Protein AF-A0D2W9-F1 (afdb_monomer)

pLDDT: mean 81.74, std 17.82, range [34.94, 98.0]

Secondary structure (DSSP, 8-state):
--------------HHHHHHT---HHHHHTTSSEEEETTEEEETTTHHHHHHH-SS-GGGG--HHHHTT-TTEEEETTEEEE---GGGS-TTSHHHH-TTEEE-SSSEEE---GGG--SHHHHTS--TTS--EEE-TTSSS-EEE--SGGGS-TT--SHHHHHHHSTTEEE-TTSSSEEEPPS-GGG-SSGGG----HHHHHHHHHHHHHHS--

Foldseek 3Di:
DDDDDPPPDPDPPDPQNVQQPDQDQVVLVVPVQWHDDPRGIGGNQPDVQCVPPVPDDPQQPDDQVRLQADPQWFDDPRGIGGDDFQQSHDLVCSSSGHVQWHHLPPGIHGAAAFLPRPHQRSQCAAHPVRAHKAAQPPDPSRIHTDDFQQRPDQAAQAQVSSCVRPNQWTADPVRTGIHGQDQDCVPDPDNRRDDHDPVNVVVVVVVVVVVVPD

Sequence (214 aa):
MFILFLLISSQEISKKCICGHVFIQTQCENSGFCIWKNGVCFLNYGRAYISENQDESTCKNFAEEDCRIQKQCGFHQGNCISFVDCIVFNKDQCQQSSYRCVSDGKKCVEMLECNKYKTELGCANKNQKGLYCFWVQEMENKCREVAVCEELPYYLVSHMMCKQGLDGCTVNEQGYGCIKQKDQCTKYIYDFQCFESYKQIIKLLLGFKKQQMC

Organism: Paramecium tetraurelia (NCBI:txid5888)

Mean predicted aligned error: 13.55 Å

Solvent-accessible surface area (backbone atoms only — not comparable to full-atom values): 12211 Å² total; per-residue (Å²): 138,86,80,83,78,79,79,77,76,83,71,82,76,50,66,64,58,57,21,68,72,39,88,44,62,70,64,20,56,71,58,80,53,29,36,65,55,96,91,44,30,34,41,61,63,55,54,75,66,49,72,77,51,55,95,79,47,74,32,70,78,38,56,65,78,55,14,12,69,36,92,60,18,23,33,51,98,93,38,36,35,72,52,85,66,35,68,60,38,54,42,93,40,15,57,65,18,16,71,59,16,37,33,46,79,80,39,13,34,65,51,42,55,28,68,69,36,90,36,64,54,28,13,70,38,50,23,79,86,70,42,49,23,30,66,43,91,90,46,94,70,31,16,32,65,53,86,53,36,71,54,45,63,58,85,34,58,35,42,68,52,22,31,73,63,43,79,64,21,16,30,29,96,85,51,39,15,25,28,72,56,65,98,47,59,87,79,50,94,50,73,94,55,54,68,85,48,72,68,53,52,48,50,51,57,52,50,55,58,60,71,71,72,122

InterPro domains:
  IPR002895 Paramecium surface antigen [PF01508] (90-150)
  IPR002895 Paramecium surface antigen [PF01508] (158-197)
  IPR002895 Paramecium surface antigen [SM00639] (88-150)

Radius of gyration: 26.03 Å; Cα contacts (8 Å, |Δi|>4): 348; chains: 1; bounding box: 53×41×102 Å

Structure (mmCIF, N/CA/C/O backbone):
data_AF-A0D2W9-F1
#
_entry.id   AF-A0D2W9-F1
#
loop_
_atom_site.group_PDB
_atom_site.id
_atom_site.type_symbol
_atom_site.label_atom_id
_atom_site.label_alt_id
_atom_site.label_comp_id
_atom_site.label_asym_id
_atom_site.label_entity_id
_atom_site.label_seq_id
_atom_site.pdbx_PDB_ins_code
_atom_site.Cartn_x
_atom_site.Cartn_y
_atom_site.Cartn_z
_atom_site.occupancy
_atom_site.B_iso_or_equiv
_atom_site.auth_seq_id
_atom_site.auth_comp_id
_atom_site.auth_asym_id
_atom_site.auth_atom_id
_atom_site.pdbx_PDB_model_num
ATOM 1 N N . MET A 1 1 ? -28.156 -17.114 -49.230 1.00 39.69 1 MET A N 1
ATOM 2 C CA . MET A 1 1 ? -26.793 -16.573 -49.412 1.00 39.69 1 MET A CA 1
ATOM 3 C C . MET A 1 1 ? -26.318 -16.078 -48.049 1.00 39.69 1 MET A C 1
ATOM 5 O O . MET A 1 1 ? -26.665 -14.975 -47.657 1.00 39.69 1 MET A O 1
ATOM 9 N N . PHE A 1 2 ? -25.675 -16.948 -47.264 1.00 37.34 2 PHE A N 1
ATOM 10 C CA . PHE A 1 2 ? -25.214 -16.633 -45.906 1.00 37.34 2 PHE A CA 1
ATOM 11 C C . PHE A 1 2 ? -23.847 -15.944 -45.989 1.00 37.34 2 PHE A C 1
ATOM 13 O O . PHE A 1 2 ? -22.888 -16.546 -46.464 1.00 37.34 2 PHE A O 1
ATOM 20 N N . ILE A 1 3 ? -23.769 -14.685 -45.556 1.00 42.78 3 ILE A N 1
ATOM 21 C CA . ILE A 1 3 ? -22.512 -13.943 -45.418 1.00 42.78 3 ILE A CA 1
ATOM 22 C C . ILE A 1 3 ? -21.962 -14.249 -44.022 1.00 42.78 3 ILE A C 1
ATOM 24 O O . ILE A 1 3 ? -22.526 -13.811 -43.021 1.00 42.78 3 ILE A O 1
ATOM 28 N N . LEU A 1 4 ? -20.879 -15.027 -43.959 1.00 40.72 4 LEU A N 1
ATOM 29 C CA . LEU A 1 4 ? -20.086 -15.202 -42.744 1.00 40.72 4 LEU A CA 1
ATOM 30 C C . LEU A 1 4 ? -19.249 -13.929 -42.535 1.00 40.72 4 LEU A C 1
ATOM 32 O O . LEU A 1 4 ? -18.235 -13.728 -43.200 1.00 40.72 4 LEU A O 1
ATOM 36 N N . PHE A 1 5 ? -19.673 -13.063 -41.616 1.00 41.84 5 PHE A N 1
ATOM 37 C CA . PHE A 1 5 ? -18.808 -12.021 -41.069 1.00 41.84 5 PHE A CA 1
ATOM 38 C C . PHE A 1 5 ? -17.833 -12.672 -40.083 1.00 41.84 5 PHE A C 1
ATOM 40 O O . PHE A 1 5 ? -18.209 -13.047 -38.973 1.00 41.84 5 PHE A O 1
ATOM 47 N N . LEU A 1 6 ? -16.576 -12.831 -40.501 1.00 40.22 6 LEU A N 1
ATOM 48 C CA . LEU A 1 6 ? -15.477 -13.178 -39.606 1.00 40.22 6 LEU A CA 1
ATOM 49 C C . LEU A 1 6 ? -15.211 -11.986 -38.677 1.00 40.22 6 LEU A C 1
ATOM 51 O O . LEU A 1 6 ? -14.659 -10.967 -39.088 1.00 40.22 6 LEU A O 1
ATOM 55 N N . LEU A 1 7 ? -15.618 -12.129 -37.417 1.00 40.38 7 LEU A N 1
ATOM 56 C CA . LEU A 1 7 ? -15.184 -11.287 -36.308 1.00 40.38 7 LEU A CA 1
ATOM 57 C C . LEU A 1 7 ? -13.685 -11.524 -36.089 1.00 40.38 7 LEU A C 1
ATOM 59 O O . LEU A 1 7 ? -13.288 -12.493 -35.446 1.00 40.38 7 LEU A O 1
ATOM 63 N N . ILE A 1 8 ? -12.839 -10.650 -36.635 1.00 45.25 8 ILE A N 1
ATOM 64 C CA . ILE A 1 8 ? -11.435 -10.586 -36.228 1.00 45.25 8 ILE A CA 1
ATOM 65 C C . ILE A 1 8 ? -11.425 -9.895 -34.866 1.00 45.25 8 ILE A C 1
ATOM 67 O O . ILE A 1 8 ? -11.578 -8.679 -34.768 1.00 45.25 8 ILE A O 1
ATOM 71 N N . SER A 1 9 ? -11.278 -10.686 -33.805 1.00 39.75 9 SER A N 1
ATOM 72 C CA . SER A 1 9 ? -10.921 -10.174 -32.487 1.00 39.75 9 SER A CA 1
ATOM 73 C C . SER A 1 9 ? -9.596 -9.423 -32.615 1.00 39.75 9 SER A C 1
ATOM 75 O O . SER A 1 9 ? -8.584 -10.025 -32.986 1.00 39.75 9 SER A O 1
ATOM 77 N N . SER A 1 10 ? -9.579 -8.125 -32.325 1.00 44.22 10 SER A N 1
ATOM 78 C CA . SER A 1 10 ? -8.337 -7.369 -32.199 1.00 44.22 10 SER A CA 1
ATOM 79 C C . SER A 1 10 ? -7.558 -7.919 -31.004 1.00 44.22 10 SER A C 1
ATOM 81 O O . SER A 1 10 ? -7.837 -7.573 -29.858 1.00 44.22 10 SER A O 1
ATOM 83 N N . GLN A 1 11 ? -6.609 -8.820 -31.258 1.00 49.81 11 GLN A N 1
ATOM 84 C CA . GLN A 1 11 ? -5.592 -9.158 -30.271 1.00 49.81 11 GLN A CA 1
ATOM 85 C C . GLN A 1 11 ? -4.791 -7.883 -30.008 1.00 49.81 11 GLN A C 1
ATOM 87 O O . GLN A 1 11 ? -4.235 -7.304 -30.942 1.00 49.81 11 GLN A O 1
ATOM 92 N N . GLU A 1 12 ? -4.745 -7.421 -28.760 1.00 50.06 12 GLU A N 1
ATOM 93 C CA . GLU A 1 12 ? -3.801 -6.378 -28.372 1.00 50.06 12 GLU A CA 1
ATOM 94 C C . GLU A 1 12 ? -2.382 -6.892 -28.646 1.00 50.06 12 GLU A C 1
ATOM 96 O O . GLU A 1 12 ? -1.867 -7.779 -27.963 1.00 50.06 12 GLU A O 1
ATOM 101 N N . ILE A 1 13 ? -1.762 -6.388 -29.713 1.00 60.16 13 ILE A N 1
ATOM 102 C CA . ILE A 1 13 ? -0.426 -6.810 -30.126 1.00 60.16 13 ILE A CA 1
ATOM 103 C C . ILE A 1 13 ? 0.554 -6.395 -29.026 1.00 60.16 13 ILE A C 1
ATOM 105 O O . ILE A 1 13 ? 0.695 -5.215 -28.706 1.00 60.16 13 ILE A O 1
ATOM 109 N N . SER A 1 14 ? 1.252 -7.375 -28.448 1.00 75.12 14 SER A N 1
ATOM 110 C CA . SER A 1 14 ? 2.241 -7.142 -27.394 1.00 75.12 14 SER A CA 1
ATOM 111 C C . SER A 1 14 ? 3.271 -6.092 -27.817 1.00 75.12 14 SER A C 1
ATOM 113 O O . SER A 1 14 ? 3.843 -6.177 -28.904 1.00 75.12 14 SER A O 1
ATOM 115 N N . LYS A 1 15 ? 3.603 -5.146 -26.927 1.00 69.25 15 LYS A N 1
ATOM 116 C CA . LYS A 1 15 ? 4.645 -4.125 -27.166 1.00 69.25 15 LYS A CA 1
ATOM 117 C C . LYS A 1 15 ? 5.995 -4.736 -27.565 1.00 69.25 15 LYS A C 1
ATOM 119 O O . LYS A 1 15 ? 6.747 -4.135 -28.328 1.00 69.25 15 LYS A O 1
ATOM 124 N N . LYS A 1 16 ? 6.283 -5.959 -27.099 1.00 66.19 16 LYS A N 1
ATOM 125 C CA . LYS A 1 16 ? 7.457 -6.742 -27.514 1.00 66.19 16 LYS A CA 1
ATOM 126 C C . LYS A 1 16 ? 7.414 -7.088 -29.006 1.00 66.19 16 LYS A C 1
ATOM 128 O O . LYS A 1 16 ? 8.436 -6.972 -29.676 1.00 66.19 16 LYS A O 1
ATOM 133 N N . CYS A 1 17 ? 6.250 -7.488 -29.515 1.00 71.56 17 CYS A N 1
ATOM 134 C CA . CYS A 1 17 ? 6.031 -7.751 -30.937 1.00 71.56 17 CYS A CA 1
ATOM 135 C C . CYS A 1 17 ? 6.121 -6.461 -31.756 1.00 71.56 17 CYS A C 1
ATOM 137 O O . CYS A 1 17 ? 6.730 -6.473 -32.819 1.00 71.56 17 CYS A O 1
ATOM 139 N N . ILE A 1 18 ? 5.599 -5.345 -31.230 1.00 80.31 18 ILE A N 1
ATOM 140 C CA . ILE A 1 18 ? 5.678 -4.035 -31.891 1.00 80.31 18 ILE A CA 1
ATOM 141 C C . ILE A 1 18 ? 7.139 -3.650 -32.144 1.00 80.31 18 ILE A C 1
ATOM 143 O O . ILE A 1 18 ? 7.508 -3.429 -33.292 1.00 80.31 18 ILE A O 1
ATOM 147 N N . CYS A 1 19 ? 7.999 -3.644 -31.118 1.00 80.38 19 CYS A N 1
ATOM 148 C CA . CYS A 1 19 ? 9.408 -3.293 -31.329 1.00 80.38 19 CYS A CA 1
ATOM 149 C C . CYS A 1 19 ? 10.148 -4.326 -32.198 1.00 80.38 19 CYS A C 1
ATOM 151 O O . CYS A 1 19 ? 11.025 -3.957 -32.968 1.00 80.38 19 CYS A O 1
ATOM 153 N N . GLY A 1 20 ? 9.788 -5.613 -32.107 1.00 76.44 20 GLY A N 1
ATOM 154 C CA . GLY A 1 20 ? 10.435 -6.686 -32.872 1.00 76.44 20 GLY A CA 1
ATOM 155 C C . GLY A 1 20 ? 10.180 -6.657 -34.384 1.00 76.44 20 GLY A C 1
ATOM 156 O O . GLY A 1 20 ? 10.934 -7.282 -35.123 1.00 76.44 20 GLY A O 1
ATOM 157 N N . HIS A 1 21 ? 9.149 -5.946 -34.849 1.00 82.31 21 HIS A N 1
ATOM 158 C CA . HIS A 1 21 ? 8.808 -5.824 -36.274 1.00 82.31 21 HIS A CA 1
ATOM 159 C C . HIS A 1 21 ? 9.234 -4.486 -36.899 1.00 82.31 21 HIS A C 1
ATOM 161 O O . HIS A 1 21 ? 8.954 -4.238 -38.072 1.00 82.31 21 HIS A O 1
ATOM 167 N N . VAL A 1 22 ? 9.907 -3.615 -36.143 1.00 86.06 22 VAL A N 1
ATOM 168 C CA . VAL A 1 22 ? 10.395 -2.326 -36.644 1.00 86.06 22 VAL A CA 1
ATOM 169 C C . VAL A 1 22 ? 11.842 -2.471 -37.113 1.00 86.06 22 VAL A C 1
ATOM 171 O O . VAL A 1 22 ? 12.752 -2.672 -36.311 1.00 86.06 22 VAL A O 1
ATOM 174 N N . PHE A 1 23 ? 12.058 -2.315 -38.419 1.00 88.25 23 PHE A N 1
ATOM 175 C CA . PHE A 1 23 ? 13.376 -2.432 -39.066 1.00 88.25 23 PHE A CA 1
ATOM 176 C C . PHE A 1 23 ? 13.978 -1.081 -39.474 1.00 88.25 23 PHE A C 1
ATOM 178 O O . PHE A 1 23 ? 15.001 -1.032 -40.149 1.00 88.25 23 PHE A O 1
ATOM 185 N N . ILE A 1 24 ? 13.335 0.023 -39.090 1.00 90.81 24 ILE A N 1
ATOM 186 C CA . ILE A 1 24 ? 13.737 1.379 -39.461 1.00 90.81 24 ILE A CA 1
ATOM 187 C C . ILE A 1 24 ? 14.005 2.174 -38.184 1.00 90.81 24 ILE A C 1
ATOM 189 O O . ILE A 1 24 ? 13.126 2.309 -37.331 1.00 90.81 24 ILE A O 1
ATOM 193 N N . GLN A 1 25 ? 15.210 2.733 -38.077 1.00 86.31 25 GLN A N 1
ATOM 194 C CA . GLN A 1 25 ? 15.675 3.455 -36.891 1.00 86.31 25 GLN A CA 1
ATOM 195 C C . GLN A 1 25 ? 14.734 4.584 -36.466 1.00 86.31 25 GLN A C 1
ATOM 197 O O . GLN A 1 25 ? 14.293 4.624 -35.321 1.00 86.31 25 GLN A O 1
ATOM 202 N N . THR A 1 26 ? 14.348 5.448 -37.402 1.00 86.94 26 THR A N 1
ATOM 203 C CA . THR A 1 26 ? 13.475 6.596 -37.117 1.00 86.94 26 THR A CA 1
ATOM 204 C C . THR A 1 26 ? 12.094 6.173 -36.617 1.00 86.94 26 THR A C 1
ATOM 206 O O . THR A 1 26 ? 11.520 6.817 -35.745 1.00 86.94 26 THR A O 1
ATOM 209 N N . GLN A 1 27 ? 11.558 5.054 -37.111 1.00 85.88 27 GLN A N 1
ATOM 210 C CA . GLN A 1 27 ? 10.289 4.500 -36.630 1.00 85.88 27 GLN A CA 1
ATOM 211 C C . GLN A 1 27 ? 10.424 3.923 -35.217 1.00 85.88 27 GLN A C 1
ATOM 213 O O . GLN A 1 27 ? 9.507 4.051 -34.406 1.00 85.88 27 GLN A O 1
ATOM 218 N N . CYS A 1 28 ? 11.573 3.319 -34.912 1.00 85.62 28 CYS A N 1
ATOM 219 C CA . CYS A 1 28 ? 11.870 2.803 -33.584 1.00 85.62 28 CYS A CA 1
ATOM 220 C C . CYS A 1 28 ? 11.958 3.936 -32.555 1.00 85.62 28 CYS A C 1
ATOM 222 O O . CYS A 1 28 ? 11.332 3.864 -31.498 1.00 85.62 28 CYS A O 1
ATOM 224 N N . GLU A 1 29 ? 12.681 5.003 -32.890 1.00 81.75 29 GLU A N 1
ATOM 225 C CA . GLU A 1 29 ? 12.901 6.163 -32.020 1.00 81.75 29 GLU A CA 1
ATOM 226 C C . GLU A 1 29 ? 11.611 6.968 -31.790 1.00 81.75 29 GLU A C 1
ATOM 228 O O . GLU A 1 29 ? 11.351 7.415 -30.674 1.00 81.75 29 GLU A O 1
ATOM 233 N N . ASN A 1 30 ? 10.735 7.056 -32.796 1.00 82.62 30 ASN A N 1
ATOM 234 C CA . ASN A 1 30 ? 9.446 7.751 -32.687 1.00 82.62 30 ASN A CA 1
ATOM 235 C C . ASN A 1 30 ? 8.372 6.976 -31.902 1.00 82.62 30 ASN A C 1
ATOM 237 O O . ASN A 1 30 ? 7.307 7.521 -31.621 1.00 82.62 30 ASN A O 1
ATOM 241 N N . SER A 1 31 ? 8.620 5.713 -31.539 1.00 78.94 31 SER A N 1
ATOM 242 C CA . SER A 1 31 ? 7.640 4.887 -30.819 1.00 78.94 31 SER A CA 1
ATOM 243 C C . SER A 1 31 ? 7.404 5.334 -29.369 1.00 78.94 31 SER A C 1
ATOM 245 O O . SER A 1 31 ? 6.372 5.012 -28.788 1.00 78.94 31 SER A O 1
ATOM 247 N N . GLY A 1 32 ? 8.362 6.032 -28.748 1.00 71.62 32 GLY A N 1
ATOM 248 C CA . GLY A 1 32 ? 8.306 6.443 -27.338 1.00 71.62 32 GLY A CA 1
ATOM 249 C C . GLY A 1 32 ? 8.467 5.305 -26.314 1.00 71.62 32 GLY A C 1
ATOM 250 O O . GLY A 1 32 ? 8.611 5.572 -25.124 1.00 71.62 32 GLY A O 1
ATOM 251 N N . PHE A 1 33 ? 8.478 4.037 -26.745 1.00 74.56 33 PHE A N 1
ATOM 252 C CA . PHE A 1 33 ? 8.647 2.862 -25.876 1.00 74.56 33 PHE A CA 1
ATOM 253 C C . PHE A 1 33 ? 9.578 1.783 -26.454 1.00 74.56 33 PHE A C 1
ATOM 255 O O . PHE A 1 33 ? 9.737 0.732 -25.829 1.00 74.56 33 PHE A O 1
ATOM 262 N N . CYS A 1 34 ? 10.226 2.034 -27.594 1.00 83.62 34 CYS A N 1
ATOM 263 C CA . CYS A 1 34 ? 11.320 1.234 -28.143 1.00 83.62 34 CYS A CA 1
ATOM 264 C C . CYS A 1 34 ? 12.636 2.046 -28.207 1.00 83.62 34 CYS A C 1
ATOM 266 O O . CYS A 1 34 ? 12.620 3.272 -28.137 1.00 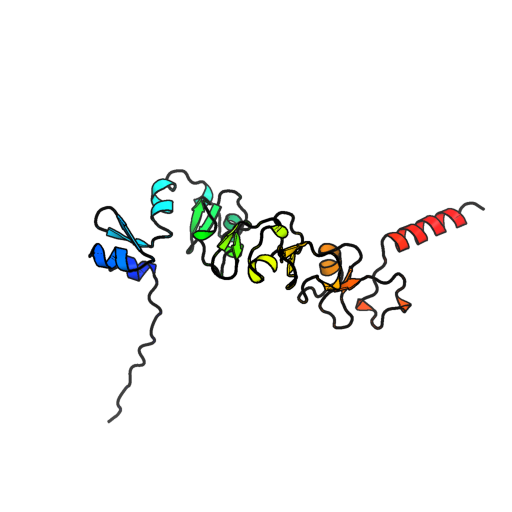83.62 34 CYS A O 1
ATOM 268 N N . ILE A 1 35 ? 13.772 1.356 -28.326 1.00 83.25 35 ILE A N 1
ATOM 269 C CA . ILE A 1 35 ? 15.125 1.892 -28.520 1.00 83.25 35 ILE A CA 1
ATOM 270 C C . ILE A 1 35 ? 15.801 1.185 -29.688 1.00 83.25 35 ILE A C 1
ATOM 272 O O . ILE A 1 35 ? 15.659 -0.027 -29.857 1.00 83.25 35 ILE A O 1
ATOM 276 N N . TRP A 1 36 ? 16.573 1.931 -30.469 1.00 82.25 36 TRP A N 1
ATOM 277 C CA . TRP A 1 36 ? 17.390 1.382 -31.543 1.00 82.25 36 TRP A CA 1
ATOM 278 C C . TRP A 1 36 ? 18.811 1.116 -31.037 1.00 82.25 36 TRP A C 1
ATOM 280 O O . TRP A 1 36 ? 19.469 2.025 -30.533 1.00 82.25 36 TRP A O 1
ATOM 290 N N . LYS A 1 37 ? 19.301 -0.122 -31.148 1.00 79.06 37 LYS A N 1
ATOM 291 C CA . LYS A 1 37 ? 20.684 -0.483 -30.781 1.00 79.06 37 LYS A CA 1
ATOM 292 C C . LYS A 1 37 ? 21.209 -1.519 -31.774 1.00 79.06 37 LYS A C 1
ATOM 294 O O . LYS A 1 37 ? 20.522 -2.485 -32.083 1.00 79.06 37 LYS A O 1
ATOM 299 N N . ASN A 1 38 ? 22.423 -1.322 -32.286 1.00 78.62 38 ASN A N 1
ATOM 300 C CA . ASN A 1 38 ? 23.108 -2.265 -33.184 1.00 78.62 38 ASN A CA 1
ATOM 301 C C . ASN A 1 38 ? 22.269 -2.727 -34.400 1.00 78.62 38 ASN A C 1
ATOM 303 O O . ASN A 1 38 ? 22.292 -3.900 -34.759 1.00 78.62 38 ASN A O 1
ATOM 307 N N . GLY A 1 39 ? 21.508 -1.817 -35.019 1.00 80.06 39 GLY A N 1
ATOM 308 C CA . GLY A 1 39 ? 20.707 -2.122 -36.213 1.00 80.06 39 GLY A CA 1
ATOM 309 C C . GLY A 1 39 ? 19.397 -2.870 -35.945 1.00 80.06 39 GLY A C 1
ATOM 310 O O . GLY A 1 39 ? 18.779 -3.363 -36.884 1.00 80.06 39 GLY A O 1
ATOM 311 N N . VAL A 1 40 ? 18.971 -2.971 -34.683 1.00 79.94 40 VAL A N 1
ATOM 312 C CA . VAL A 1 40 ? 17.744 -3.668 -34.281 1.00 79.94 40 VAL A CA 1
ATOM 313 C C . VAL A 1 4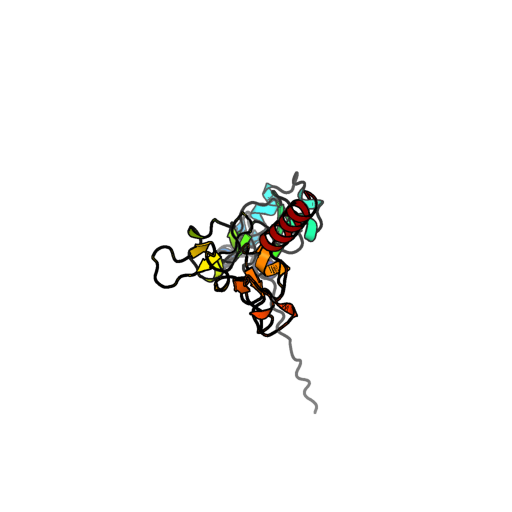0 ? 16.939 -2.799 -33.310 1.00 79.94 40 VAL A C 1
ATOM 315 O O . VAL A 1 40 ? 17.498 -2.118 -32.446 1.00 79.94 40 VAL A O 1
ATOM 318 N N . CYS A 1 41 ? 15.611 -2.825 -33.447 1.00 83.31 41 CYS A N 1
ATOM 319 C CA . CYS A 1 41 ? 14.688 -2.144 -32.545 1.00 83.31 41 CYS A CA 1
ATOM 320 C C . CYS A 1 41 ? 14.295 -3.042 -31.359 1.00 83.31 41 CYS A C 1
ATOM 322 O O . CYS A 1 41 ? 13.916 -4.205 -31.520 1.00 83.31 41 CYS A O 1
ATOM 324 N N . PHE A 1 42 ? 14.364 -2.506 -30.143 1.00 77.06 42 PHE A N 1
ATOM 325 C CA . PHE A 1 42 ? 14.078 -3.223 -28.900 1.00 77.06 42 PHE A CA 1
ATOM 326 C C . PHE A 1 42 ? 13.105 -2.447 -28.026 1.00 77.06 42 PHE A C 1
ATOM 328 O O . PHE A 1 42 ? 13.045 -1.236 -28.103 1.00 77.06 42 PHE A O 1
ATOM 335 N N . LEU A 1 43 ? 12.372 -3.115 -27.137 1.00 73.81 43 LEU A N 1
ATOM 336 C CA . LEU A 1 43 ? 11.555 -2.427 -26.133 1.00 73.81 43 LEU A CA 1
ATOM 337 C C . LEU A 1 43 ? 12.449 -1.650 -25.143 1.00 73.81 43 LEU A C 1
ATOM 339 O O . LEU A 1 43 ? 13.378 -2.230 -24.573 1.00 73.81 43 LEU A O 1
ATOM 343 N N . ASN A 1 44 ? 12.125 -0.377 -24.900 1.00 74.75 44 ASN A N 1
ATOM 344 C CA . ASN A 1 44 ? 12.896 0.602 -24.114 1.00 74.75 44 ASN A CA 1
ATOM 345 C C . ASN A 1 44 ? 12.998 0.284 -22.609 1.00 74.75 44 ASN A C 1
ATOM 347 O O . ASN A 1 44 ? 13.733 0.937 -21.891 1.00 74.75 44 ASN A O 1
ATOM 351 N N . TYR A 1 45 ? 12.327 -0.743 -22.086 1.00 58.59 45 TYR A N 1
ATOM 352 C CA . TYR A 1 45 ? 12.347 -0.986 -20.632 1.00 58.59 45 TYR A CA 1
ATOM 353 C C . TYR A 1 45 ? 12.703 -2.412 -20.214 1.00 58.59 45 TYR A C 1
ATOM 355 O O . TYR A 1 45 ? 12.586 -2.748 -19.044 1.00 58.59 45 TYR A O 1
ATOM 363 N N . GLY A 1 46 ? 13.195 -3.244 -21.138 1.00 52.38 46 GLY A N 1
ATOM 364 C CA . GLY A 1 46 ? 13.511 -4.642 -20.818 1.00 52.38 46 GLY A CA 1
ATOM 365 C C . GLY A 1 46 ? 14.862 -5.135 -21.317 1.00 52.38 46 GLY A C 1
ATOM 366 O O . GLY A 1 46 ? 15.584 -5.786 -20.573 1.00 52.38 46 GLY A O 1
ATOM 367 N N . ARG A 1 47 ? 15.253 -4.851 -22.567 1.00 45.75 47 ARG A N 1
ATOM 368 C CA . ARG A 1 47 ? 16.377 -5.596 -23.166 1.00 45.75 47 ARG A CA 1
ATOM 369 C C . ARG A 1 47 ? 17.769 -5.025 -22.862 1.00 45.75 47 ARG A C 1
ATOM 371 O O . ARG A 1 47 ? 18.696 -5.816 -22.754 1.00 45.75 47 ARG A O 1
ATOM 378 N N . ALA A 1 48 ? 17.916 -3.712 -22.652 1.00 42.38 48 ALA A N 1
ATOM 379 C CA . ALA A 1 48 ? 19.206 -3.128 -22.255 1.00 42.38 48 ALA A CA 1
ATOM 380 C C . ALA A 1 48 ? 19.680 -3.646 -20.879 1.00 42.38 48 ALA A C 1
ATOM 382 O O . ALA A 1 48 ? 20.858 -3.934 -20.703 1.00 42.38 48 ALA A O 1
ATOM 383 N N . TYR A 1 49 ? 18.748 -3.871 -19.946 1.00 44.88 49 TYR A N 1
ATOM 384 C CA . TYR A 1 49 ? 19.041 -4.409 -18.612 1.00 44.88 49 TYR A CA 1
ATOM 385 C C . TYR A 1 49 ? 19.292 -5.922 -18.607 1.00 44.88 49 TYR A C 1
ATOM 387 O O . TYR A 1 49 ? 20.127 -6.411 -17.850 1.00 44.88 49 TYR A O 1
ATOM 395 N N . ILE A 1 50 ? 18.600 -6.665 -19.477 1.00 48.59 50 ILE A N 1
ATOM 396 C CA . ILE A 1 50 ? 18.776 -8.115 -19.631 1.00 48.59 50 ILE A CA 1
ATOM 397 C C . ILE A 1 50 ? 20.142 -8.434 -20.264 1.00 48.59 50 ILE A C 1
ATOM 399 O O . ILE A 1 50 ? 20.770 -9.397 -19.848 1.00 48.59 50 ILE A O 1
ATOM 403 N N . SER A 1 51 ? 20.648 -7.640 -21.217 1.00 46.62 51 SER A N 1
ATOM 404 C CA . SER A 1 51 ? 21.910 -7.963 -21.907 1.00 46.62 51 SER A CA 1
ATOM 405 C C . SER A 1 51 ? 23.190 -7.604 -21.145 1.00 46.62 51 SER A C 1
ATOM 407 O O . SER A 1 51 ? 24.219 -8.205 -21.420 1.00 46.62 51 SER A O 1
ATOM 409 N N . GLU A 1 52 ? 23.158 -6.638 -20.221 1.00 47.06 52 GLU A N 1
ATOM 410 C CA . GLU A 1 52 ? 24.370 -6.171 -19.517 1.00 47.06 52 GLU A CA 1
ATOM 411 C C . GLU A 1 52 ? 24.589 -6.844 -18.149 1.00 47.06 52 GLU A C 1
ATOM 413 O O . GLU A 1 52 ? 25.672 -6.728 -17.591 1.00 47.06 52 GLU A O 1
ATOM 418 N N . ASN A 1 53 ? 23.602 -7.583 -17.617 1.00 48.84 53 ASN A N 1
ATOM 419 C CA . ASN A 1 53 ? 23.678 -8.186 -16.275 1.00 48.84 53 ASN A CA 1
ATOM 420 C C . ASN A 1 53 ? 23.184 -9.645 -16.176 1.00 48.84 53 ASN A C 1
ATOM 422 O O . ASN A 1 53 ? 23.067 -10.172 -15.070 1.00 48.84 53 ASN A O 1
ATOM 426 N N . GLN A 1 54 ? 22.861 -10.329 -17.283 1.00 49.31 54 GLN A N 1
ATOM 427 C CA . GLN A 1 54 ? 22.357 -11.709 -17.193 1.00 49.31 54 GLN A CA 1
ATOM 428 C C . GLN A 1 54 ? 23.420 -12.796 -17.058 1.00 49.31 54 GLN A C 1
ATOM 430 O O . GLN A 1 54 ? 23.040 -13.891 -16.639 1.00 49.31 54 GLN A O 1
ATOM 435 N N . ASP A 1 55 ? 24.687 -12.565 -17.391 1.00 51.03 55 ASP A N 1
ATOM 436 C CA . ASP A 1 55 ? 25.646 -13.682 -17.406 1.00 51.03 55 ASP A CA 1
ATOM 437 C C . ASP A 1 55 ? 26.064 -14.159 -16.001 1.00 51.03 55 ASP A C 1
ATOM 439 O O . ASP A 1 55 ? 26.567 -15.267 -15.862 1.00 51.03 55 ASP A O 1
ATOM 443 N N . GLU A 1 56 ? 25.732 -13.404 -14.941 1.00 58.16 56 GLU A N 1
ATOM 444 C CA . GLU A 1 56 ? 26.082 -13.757 -13.551 1.00 58.16 56 GLU A CA 1
ATOM 445 C C . GLU A 1 56 ? 24.973 -13.455 -12.514 1.00 58.16 56 GLU A C 1
ATOM 447 O O . GLU A 1 56 ? 25.181 -13.516 -11.304 1.00 58.16 56 GLU A O 1
ATOM 452 N N . SER A 1 57 ? 23.755 -13.121 -12.959 1.00 69.00 57 SER A N 1
ATOM 453 C CA . SER A 1 57 ? 22.650 -12.793 -12.045 1.00 69.00 57 SER A CA 1
ATOM 454 C C . SER A 1 57 ? 22.059 -14.048 -11.393 1.00 69.00 57 SER A C 1
ATOM 456 O O . SER A 1 57 ? 21.436 -14.881 -12.058 1.00 69.00 57 SER A O 1
ATOM 458 N N . THR A 1 58 ? 22.166 -14.139 -10.064 1.00 83.31 58 THR A N 1
ATOM 459 C CA . THR A 1 58 ? 21.538 -15.192 -9.243 1.00 83.31 58 THR A CA 1
ATOM 460 C C . THR A 1 58 ? 20.005 -15.167 -9.295 1.00 83.31 58 THR A C 1
ATOM 462 O O . THR A 1 58 ? 19.365 -16.147 -8.915 1.00 83.31 58 THR A O 1
ATOM 465 N N . CYS A 1 59 ? 19.403 -14.089 -9.816 1.00 87.06 59 CYS A N 1
ATOM 466 C CA . CYS A 1 59 ? 17.955 -13.905 -9.865 1.00 87.06 59 CYS A CA 1
ATOM 467 C C . CYS A 1 59 ? 17.230 -14.934 -10.739 1.00 87.06 59 CYS A C 1
ATOM 469 O O . CYS A 1 59 ? 16.082 -15.267 -10.462 1.00 87.06 59 CYS A O 1
ATOM 471 N N . LYS A 1 60 ? 17.903 -15.487 -11.758 1.00 82.25 60 LYS A N 1
ATOM 472 C CA . LYS A 1 60 ? 17.325 -16.488 -12.674 1.00 82.25 60 LYS A CA 1
ATOM 473 C C . LYS A 1 60 ? 16.822 -17.754 -11.966 1.00 82.25 60 LYS A C 1
ATOM 475 O O . LYS A 1 60 ? 16.016 -18.478 -12.538 1.00 82.25 60 LYS A O 1
ATOM 480 N N . ASN A 1 61 ? 17.296 -18.013 -10.747 1.00 83.81 61 ASN A N 1
ATOM 481 C CA . ASN A 1 61 ? 16.956 -19.206 -9.974 1.00 83.81 61 ASN A CA 1
ATOM 482 C C . ASN A 1 61 ? 15.675 -19.059 -9.142 1.00 83.81 61 ASN A C 1
ATOM 484 O O . ASN A 1 61 ? 15.226 -20.042 -8.558 1.00 83.81 61 ASN A O 1
ATOM 488 N N . PHE A 1 62 ? 15.095 -17.859 -9.055 1.00 86.81 62 PHE A N 1
ATOM 489 C CA . PHE A 1 62 ? 13.896 -17.628 -8.253 1.00 86.81 62 PHE A CA 1
ATOM 490 C C . PHE A 1 62 ? 12.625 -17.717 -9.095 1.00 86.81 62 PHE A C 1
ATOM 492 O O . PHE A 1 62 ? 12.523 -17.112 -10.167 1.00 86.81 62 PHE A O 1
ATOM 499 N N . ALA A 1 63 ? 11.629 -18.426 -8.562 1.00 87.69 63 ALA A N 1
ATOM 500 C CA . ALA A 1 63 ? 10.253 -18.344 -9.037 1.00 87.69 63 ALA A CA 1
ATOM 501 C C . ALA A 1 63 ? 9.680 -16.935 -8.789 1.00 87.69 63 ALA A C 1
ATOM 503 O O . ALA A 1 63 ? 10.242 -16.152 -8.026 1.00 87.69 63 ALA A O 1
ATOM 504 N N . GLU A 1 64 ? 8.555 -16.594 -9.421 1.00 85.56 64 GLU A N 1
ATOM 505 C CA . GLU A 1 64 ? 7.943 -15.256 -9.342 1.00 85.56 64 GLU A CA 1
ATOM 506 C C . GLU A 1 64 ? 7.734 -14.763 -7.897 1.00 85.56 64 GLU A C 1
ATOM 508 O O . GLU A 1 64 ? 8.102 -13.637 -7.551 1.00 85.56 64 GLU A O 1
ATOM 513 N N . GLU A 1 65 ? 7.181 -15.619 -7.038 1.00 87.19 65 GLU A N 1
ATOM 514 C CA . GLU A 1 65 ? 6.869 -15.290 -5.645 1.00 87.19 65 GLU A CA 1
ATOM 515 C C . GLU A 1 65 ? 8.106 -15.043 -4.777 1.00 87.19 65 GLU A C 1
ATOM 517 O O . GLU A 1 65 ? 8.092 -14.142 -3.937 1.00 87.19 65 GLU A O 1
ATOM 522 N N . ASP A 1 66 ? 9.190 -15.775 -5.031 1.00 91.06 66 ASP A N 1
ATOM 523 C CA . ASP A 1 66 ? 10.468 -15.572 -4.355 1.00 91.06 66 ASP A CA 1
ATOM 524 C C . ASP A 1 66 ? 11.208 -14.372 -4.938 1.00 91.06 66 ASP A C 1
ATOM 526 O O . ASP A 1 66 ? 11.827 -13.599 -4.207 1.00 91.06 66 ASP A O 1
ATOM 530 N N . CYS A 1 67 ? 11.115 -14.178 -6.253 1.00 91.44 67 CYS A N 1
ATOM 531 C CA . CYS A 1 67 ? 11.766 -13.099 -6.976 1.00 91.44 67 CYS A CA 1
ATOM 532 C C . CYS A 1 67 ? 11.339 -11.735 -6.439 1.00 91.44 67 CYS A C 1
ATOM 534 O O . CYS A 1 67 ? 12.185 -10.887 -6.149 1.00 91.44 67 CYS A O 1
ATOM 536 N N . ARG A 1 68 ? 10.025 -11.534 -6.262 1.00 92.50 68 ARG A N 1
ATOM 537 C CA . ARG A 1 68 ? 9.471 -10.244 -5.830 1.00 92.50 68 ARG A CA 1
ATOM 538 C C . ARG A 1 68 ? 9.896 -9.849 -4.418 1.00 92.50 68 ARG A C 1
ATOM 540 O O . ARG A 1 68 ? 9.793 -8.670 -4.095 1.00 92.50 68 ARG A O 1
ATOM 547 N N . ILE A 1 69 ? 10.329 -10.798 -3.579 1.00 92.00 69 ILE A N 1
ATOM 548 C CA . ILE A 1 69 ? 10.793 -10.540 -2.205 1.00 92.00 69 ILE A CA 1
ATOM 549 C C . ILE A 1 69 ? 12.322 -10.449 -2.097 1.00 92.00 69 ILE A C 1
ATOM 551 O O . ILE A 1 69 ? 12.834 -10.036 -1.056 1.00 92.00 69 ILE A O 1
ATOM 555 N N . GLN A 1 70 ? 13.070 -10.780 -3.156 1.00 91.25 70 GLN A N 1
ATOM 556 C CA . GLN A 1 70 ? 14.522 -10.632 -3.140 1.00 91.25 70 GLN A CA 1
ATOM 557 C C . GLN A 1 70 ? 14.933 -9.164 -3.230 1.00 91.25 70 GLN A C 1
ATOM 559 O O . GLN A 1 70 ? 14.482 -8.405 -4.084 1.00 91.25 70 GLN A O 1
ATOM 564 N N . LYS A 1 71 ? 15.892 -8.769 -2.390 1.00 88.81 71 LYS A N 1
ATOM 565 C CA . LYS A 1 71 ? 16.408 -7.391 -2.339 1.00 88.81 71 LYS A CA 1
ATOM 566 C C . LYS A 1 71 ? 16.997 -6.908 -3.671 1.00 88.81 71 LYS A C 1
ATOM 568 O O . LYS A 1 71 ? 16.894 -5.722 -3.994 1.00 88.81 71 LYS A O 1
ATOM 573 N N . GLN A 1 72 ? 17.650 -7.816 -4.396 1.00 89.62 72 GLN A N 1
ATOM 574 C CA . GLN A 1 72 ? 18.382 -7.540 -5.634 1.00 89.62 72 GLN A CA 1
ATOM 575 C C . GLN A 1 72 ? 17.675 -8.076 -6.883 1.00 89.62 72 GLN A C 1
ATOM 577 O O . GLN A 1 72 ? 18.283 -8.057 -7.948 1.00 89.62 72 GLN A O 1
ATOM 582 N N . CYS A 1 73 ? 16.421 -8.529 -6.785 1.00 91.31 73 CYS A N 1
ATOM 583 C CA . CYS A 1 73 ? 15.670 -9.020 -7.939 1.00 91.31 73 CYS A CA 1
ATOM 584 C C . CYS A 1 73 ? 14.302 -8.346 -8.073 1.00 91.31 73 CYS A C 1
ATOM 586 O O . CYS A 1 73 ? 13.776 -7.739 -7.138 1.00 91.31 73 CYS A O 1
ATOM 588 N N . GLY A 1 74 ? 13.740 -8.433 -9.272 1.00 91.44 74 GLY A N 1
ATOM 589 C CA . GLY A 1 74 ? 12.379 -8.016 -9.559 1.00 91.44 74 GLY A CA 1
ATOM 590 C C . GLY A 1 74 ? 11.797 -8.813 -10.715 1.00 91.44 74 GLY A C 1
ATOM 591 O O . GLY A 1 74 ? 12.501 -9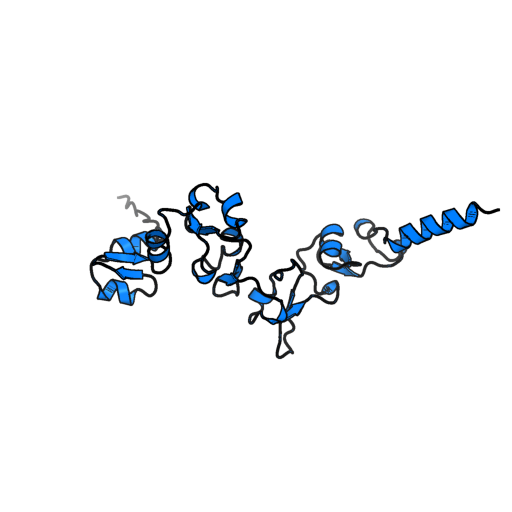.197 -11.652 1.00 91.44 74 GLY A O 1
ATOM 592 N N . PHE A 1 75 ? 10.501 -9.079 -10.637 1.00 90.88 75 PHE A N 1
ATOM 593 C CA . PHE A 1 75 ? 9.776 -9.832 -11.641 1.00 90.88 75 PHE A CA 1
ATOM 594 C C . PHE A 1 75 ? 9.267 -8.909 -12.747 1.00 90.88 75 PHE A C 1
ATOM 596 O O . PHE A 1 75 ? 8.519 -7.956 -12.510 1.00 90.88 75 PHE A O 1
ATOM 603 N N . HIS A 1 76 ? 9.674 -9.193 -13.980 1.00 88.00 76 HIS A N 1
ATOM 604 C CA . HIS A 1 76 ? 9.326 -8.397 -15.146 1.00 88.00 76 HIS A CA 1
ATOM 605 C C . HIS A 1 76 ? 9.010 -9.297 -16.341 1.00 88.00 76 HIS A C 1
ATOM 607 O O . HIS A 1 76 ? 9.858 -10.059 -16.804 1.00 88.00 76 HIS A O 1
ATOM 613 N N . GLN A 1 77 ? 7.788 -9.178 -16.872 1.00 82.75 77 GLN A N 1
ATOM 614 C CA . GLN A 1 77 ? 7.343 -9.872 -18.091 1.00 82.75 77 GLN A CA 1
ATOM 615 C C . GLN A 1 77 ? 7.645 -11.383 -18.080 1.00 82.75 77 GLN A C 1
ATOM 617 O O . GLN A 1 77 ? 8.192 -11.924 -19.044 1.00 82.75 77 GLN A O 1
ATOM 622 N N . GLY A 1 78 ? 7.323 -12.063 -16.978 1.00 83.12 78 GLY A N 1
ATOM 623 C CA . GLY A 1 78 ? 7.511 -13.510 -16.855 1.00 83.12 78 GLY A CA 1
ATOM 624 C C . GLY A 1 78 ? 8.921 -13.951 -16.457 1.00 83.12 78 GLY A C 1
ATOM 625 O O . GLY A 1 78 ? 9.183 -15.147 -16.440 1.00 83.12 78 GLY A O 1
ATOM 626 N N . ASN A 1 79 ? 9.839 -13.023 -16.171 1.00 84.62 79 ASN A N 1
ATOM 627 C CA . ASN A 1 79 ? 11.226 -13.343 -15.840 1.00 84.62 79 ASN A CA 1
ATOM 628 C C . ASN A 1 79 ? 11.657 -12.658 -14.544 1.00 84.62 79 ASN A C 1
ATOM 630 O O . ASN A 1 79 ? 11.353 -11.483 -14.328 1.00 84.62 79 ASN A O 1
ATOM 634 N N . CYS A 1 80 ? 12.426 -13.370 -13.722 1.00 88.31 80 CYS A N 1
ATOM 635 C CA . CYS A 1 80 ? 13.134 -12.763 -12.607 1.00 88.31 80 CYS A CA 1
ATOM 636 C C . CYS A 1 80 ? 14.454 -12.156 -13.093 1.00 88.31 80 CYS A C 1
ATOM 638 O O . CYS A 1 80 ? 15.307 -12.853 -13.650 1.00 88.31 80 CYS A O 1
ATOM 640 N N . ILE A 1 81 ? 14.611 -10.849 -12.906 1.00 86.62 81 ILE A N 1
ATOM 641 C CA . ILE A 1 81 ? 15.782 -10.086 -13.347 1.00 86.62 81 ILE A CA 1
ATOM 642 C C . ILE A 1 81 ? 16.413 -9.355 -12.165 1.00 86.62 81 ILE A C 1
ATOM 644 O O . ILE A 1 81 ? 15.762 -9.150 -11.142 1.00 86.62 81 ILE A O 1
ATOM 648 N N . SER A 1 82 ? 17.671 -8.936 -12.308 1.00 87.31 82 SER A N 1
ATOM 649 C CA . SER A 1 82 ? 18.309 -8.066 -11.319 1.00 87.31 82 SER A CA 1
ATOM 650 C C . SER A 1 82 ? 17.518 -6.764 -11.160 1.00 87.31 82 SER A C 1
ATOM 652 O O . SER A 1 82 ? 17.140 -6.122 -12.142 1.00 87.31 82 SER A O 1
ATOM 654 N N . PHE A 1 83 ? 17.266 -6.378 -9.915 1.00 87.94 83 PHE A N 1
ATOM 655 C CA . PHE A 1 83 ? 16.594 -5.136 -9.565 1.00 87.94 83 PHE A CA 1
ATOM 656 C C . PHE A 1 83 ? 17.519 -3.951 -9.835 1.00 87.94 83 PHE A C 1
ATOM 658 O O . PHE A 1 83 ? 18.649 -3.925 -9.348 1.00 87.94 83 PHE A O 1
ATOM 665 N N . VAL A 1 84 ? 17.011 -2.942 -10.541 1.00 82.69 84 VAL A N 1
ATOM 666 C CA . VAL A 1 84 ? 17.731 -1.685 -10.790 1.00 82.69 84 VAL A CA 1
ATOM 667 C C . VAL A 1 84 ? 16.909 -0.507 -10.288 1.00 82.69 84 VAL A C 1
ATOM 669 O O . VAL A 1 84 ? 17.345 0.204 -9.390 1.00 82.69 84 VAL A O 1
ATOM 672 N N . ASP A 1 85 ? 15.702 -0.338 -10.827 1.00 87.38 85 ASP A N 1
ATOM 673 C CA . ASP A 1 85 ? 14.795 0.754 -10.479 1.00 87.38 85 ASP A CA 1
ATOM 674 C C . ASP A 1 85 ? 13.342 0.302 -10.666 1.00 87.38 85 ASP A C 1
ATOM 676 O O . ASP A 1 85 ? 13.055 -0.559 -11.498 1.00 87.38 85 ASP A O 1
ATOM 680 N N . CYS A 1 86 ? 12.412 0.894 -9.921 1.00 92.12 86 CYS A N 1
ATOM 681 C CA . CYS A 1 86 ? 10.992 0.601 -10.045 1.00 92.12 86 CYS A CA 1
ATOM 682 C C . CYS A 1 86 ? 10.384 1.056 -11.376 1.00 92.12 86 CYS A C 1
ATOM 684 O O . CYS A 1 86 ? 9.430 0.432 -11.833 1.00 92.12 86 CYS A O 1
ATOM 686 N N . ILE A 1 87 ? 10.926 2.090 -12.025 1.00 88.00 87 ILE A N 1
ATOM 687 C CA . ILE A 1 87 ? 10.363 2.689 -13.247 1.00 88.00 87 ILE A CA 1
ATOM 688 C C . ILE A 1 87 ? 10.243 1.705 -14.419 1.00 88.00 87 ILE A C 1
ATOM 690 O O . ILE A 1 87 ? 9.460 1.935 -15.338 1.00 88.00 87 ILE A O 1
ATOM 694 N N . VAL A 1 88 ? 11.000 0.605 -14.389 1.00 84.75 88 VAL A N 1
ATOM 695 C CA . VAL A 1 88 ? 10.968 -0.441 -15.421 1.00 84.75 88 VAL A CA 1
ATOM 696 C C . VAL A 1 88 ? 9.721 -1.325 -15.320 1.00 84.75 88 VAL A C 1
ATOM 698 O O . VAL A 1 88 ? 9.366 -2.009 -16.281 1.00 84.75 88 VAL A O 1
ATOM 701 N N . PHE A 1 89 ? 9.049 -1.345 -14.167 1.00 88.81 89 PHE A N 1
ATOM 702 C CA . PHE A 1 89 ? 7.891 -2.199 -13.931 1.00 88.81 89 PHE A CA 1
ATOM 703 C C . PHE A 1 89 ? 6.588 -1.549 -14.394 1.00 88.81 89 PHE A C 1
ATOM 705 O O . PHE A 1 89 ? 6.444 -0.328 -14.473 1.00 88.81 89 PHE A O 1
ATOM 712 N N . ASN A 1 90 ? 5.608 -2.397 -14.705 1.00 87.25 90 ASN A N 1
ATOM 713 C CA . ASN A 1 90 ? 4.278 -1.936 -15.073 1.00 87.25 90 ASN A CA 1
ATOM 714 C C . ASN A 1 90 ? 3.607 -1.277 -13.856 1.00 87.25 90 ASN A C 1
ATOM 716 O O . ASN A 1 90 ? 3.521 -1.898 -12.799 1.00 87.25 90 ASN A O 1
ATOM 720 N N . LYS A 1 91 ? 3.091 -0.050 -14.029 1.00 86.50 91 LYS A N 1
ATOM 721 C CA . LYS A 1 91 ? 2.420 0.745 -12.984 1.00 86.50 91 LYS A CA 1
ATOM 722 C C . LYS A 1 91 ? 1.304 -0.003 -12.244 1.00 86.50 91 LYS A C 1
ATOM 724 O O . LYS A 1 91 ? 1.026 0.322 -11.092 1.00 86.50 91 LYS A O 1
ATOM 729 N N . ASP A 1 92 ? 0.670 -0.971 -12.905 1.00 87.62 92 ASP A N 1
ATOM 730 C CA . ASP A 1 92 ? -0.446 -1.754 -12.362 1.00 87.62 92 ASP A CA 1
ATOM 731 C C . ASP A 1 92 ? 0.026 -3.030 -11.638 1.00 87.62 92 ASP A C 1
ATOM 733 O O . ASP A 1 92 ? -0.771 -3.748 -11.042 1.00 87.62 92 ASP A O 1
ATOM 737 N N . GLN A 1 93 ? 1.332 -3.315 -11.669 1.00 90.81 93 GLN A N 1
ATOM 738 C CA . GLN A 1 93 ? 1.951 -4.526 -11.121 1.00 90.81 93 GLN A CA 1
ATOM 739 C C . GLN A 1 93 ? 3.176 -4.223 -10.239 1.00 90.81 93 GLN A C 1
ATOM 741 O O . GLN A 1 93 ? 3.949 -5.128 -9.954 1.00 90.81 93 GLN A O 1
ATOM 746 N N . CYS A 1 94 ? 3.362 -2.986 -9.757 1.00 94.06 94 CYS A N 1
ATOM 747 C CA . CYS A 1 94 ? 4.571 -2.584 -9.016 1.00 94.06 94 CYS A CA 1
ATOM 748 C C . CYS A 1 94 ? 4.927 -3.529 -7.859 1.00 94.06 94 CYS A C 1
ATOM 750 O O . CYS A 1 94 ? 6.046 -4.031 -7.792 1.00 94.06 94 CYS A O 1
ATOM 752 N N . GLN A 1 95 ? 3.950 -3.821 -6.996 1.00 92.50 95 GLN A N 1
ATOM 753 C CA . GLN A 1 95 ? 4.133 -4.691 -5.829 1.00 92.50 95 GLN A CA 1
ATOM 754 C C . GLN A 1 95 ? 4.249 -6.180 -6.197 1.00 92.50 95 GLN A C 1
ATOM 756 O O . GLN A 1 95 ? 4.828 -6.956 -5.442 1.00 92.50 95 GLN A O 1
ATOM 761 N N . GLN A 1 96 ? 3.728 -6.585 -7.360 1.00 92.81 96 GLN A N 1
ATOM 762 C CA . GLN A 1 96 ? 3.921 -7.941 -7.893 1.00 92.81 96 GLN A CA 1
ATOM 763 C C . GLN A 1 96 ? 5.328 -8.094 -8.482 1.00 92.81 96 GLN A C 1
ATOM 765 O O . GLN A 1 96 ? 5.928 -9.158 -8.379 1.00 92.81 96 GLN A O 1
ATOM 770 N N . SER A 1 97 ? 5.881 -7.015 -9.039 1.00 93.69 97 SER A N 1
ATOM 771 C CA . SER A 1 97 ? 7.239 -6.973 -9.567 1.00 93.69 97 SER A CA 1
ATOM 772 C C . SER A 1 97 ? 8.305 -6.930 -8.476 1.00 93.69 97 SER A C 1
ATOM 774 O O . SER A 1 97 ? 9.319 -7.613 -8.585 1.00 93.69 97 SER A O 1
ATOM 776 N N . SER A 1 98 ? 8.117 -6.134 -7.425 1.00 94.44 98 SER A N 1
ATOM 777 C CA . SER A 1 98 ? 9.047 -6.083 -6.296 1.00 94.44 98 SER A CA 1
ATOM 778 C C . SER A 1 98 ? 8.376 -5.497 -5.061 1.00 94.44 98 SER A C 1
ATOM 780 O O . SER A 1 98 ? 7.685 -4.482 -5.146 1.00 94.44 98 SER A O 1
ATOM 782 N N . TYR A 1 99 ? 8.678 -6.056 -3.887 1.00 93.38 99 TYR A N 1
ATOM 783 C CA . TYR A 1 99 ? 8.230 -5.525 -2.595 1.00 93.38 99 TYR A CA 1
ATOM 784 C C . TYR A 1 99 ? 8.677 -4.071 -2.358 1.00 93.38 99 TYR A C 1
ATOM 786 O O . TYR A 1 99 ? 8.076 -3.345 -1.567 1.00 93.38 99 TYR A O 1
ATOM 794 N N . ARG A 1 100 ? 9.724 -3.627 -3.065 1.00 93.44 100 ARG A N 1
ATOM 795 C CA . ARG A 1 100 ? 10.285 -2.275 -2.980 1.00 93.44 100 ARG A CA 1
ATOM 796 C C . ARG A 1 100 ? 9.511 -1.235 -3.786 1.00 93.44 100 ARG A C 1
ATOM 798 O O . ARG A 1 100 ? 9.790 -0.052 -3.619 1.00 93.44 100 ARG A O 1
ATOM 805 N N . CYS A 1 101 ? 8.590 -1.640 -4.661 1.00 95.56 101 CYS A N 1
ATOM 806 C CA . CYS A 1 101 ? 7.994 -0.753 -5.657 1.00 95.56 101 CYS A CA 1
ATOM 807 C C . CYS A 1 101 ? 6.503 -0.539 -5.443 1.00 95.56 101 CYS A C 1
ATOM 809 O O . CYS A 1 101 ? 5.721 -1.484 -5.450 1.00 95.56 101 CYS A O 1
ATOM 811 N N . VAL A 1 102 ? 6.075 0.712 -5.343 1.00 96.12 102 VAL A N 1
ATOM 812 C CA . VAL A 1 102 ? 4.663 1.107 -5.234 1.00 96.12 102 VAL A CA 1
ATOM 813 C C . VAL A 1 102 ? 4.238 1.928 -6.447 1.00 96.12 102 VAL A C 1
ATOM 815 O O . VAL A 1 102 ? 5.078 2.461 -7.167 1.00 96.12 102 VAL A O 1
ATOM 818 N N . SER A 1 103 ? 2.933 2.034 -6.688 1.00 95.69 103 SER A N 1
ATOM 819 C CA . SER A 1 103 ? 2.407 2.895 -7.750 1.00 95.69 103 SER A CA 1
ATOM 820 C C . SER A 1 103 ? 2.205 4.315 -7.229 1.00 95.69 103 SER A C 1
ATOM 822 O O . SER A 1 103 ? 1.579 4.500 -6.187 1.00 95.69 103 SER A O 1
ATOM 824 N N . ASP A 1 104 ? 2.677 5.322 -7.966 1.00 94.62 104 ASP A N 1
ATOM 825 C CA . ASP A 1 104 ? 2.316 6.729 -7.724 1.00 94.62 104 ASP A CA 1
ATOM 826 C C . ASP A 1 104 ? 1.044 7.154 -8.490 1.00 94.62 104 ASP A C 1
ATOM 828 O O . ASP A 1 104 ? 0.662 8.328 -8.467 1.00 94.62 104 ASP A O 1
ATOM 832 N N . GLY A 1 105 ? 0.396 6.203 -9.176 1.00 92.19 105 GLY A N 1
ATOM 833 C CA . GLY A 1 105 ? -0.741 6.407 -10.075 1.00 92.19 105 GLY A CA 1
ATOM 834 C C . GLY A 1 105 ? -0.360 6.599 -11.545 1.00 92.19 105 GLY A C 1
ATOM 835 O O . GLY A 1 105 ? -1.197 6.394 -12.425 1.00 92.19 105 GLY A O 1
ATOM 836 N N . LYS A 1 106 ? 0.896 6.946 -11.841 1.00 90.56 106 LYS A N 1
ATOM 837 C CA . LYS A 1 106 ? 1.415 7.123 -13.208 1.00 90.56 106 LYS A CA 1
ATOM 838 C C . LYS A 1 106 ? 2.458 6.070 -13.560 1.00 90.56 106 LYS A C 1
ATOM 840 O O . LYS A 1 106 ? 2.464 5.568 -14.682 1.00 90.56 106 LYS A O 1
ATOM 845 N N . LYS A 1 107 ? 3.330 5.734 -12.615 1.00 91.44 107 LYS A N 1
ATOM 846 C CA . LYS A 1 107 ? 4.431 4.782 -12.763 1.00 91.44 107 LYS A CA 1
ATOM 847 C C . LYS A 1 107 ? 4.703 4.061 -11.447 1.00 91.44 107 LYS A C 1
ATOM 849 O O . LYS A 1 107 ? 4.209 4.447 -10.389 1.00 91.44 107 LYS A O 1
ATOM 854 N N . CYS A 1 108 ? 5.534 3.031 -11.523 1.00 95.12 108 CYS A N 1
ATOM 855 C CA . CYS A 1 108 ? 6.141 2.475 -10.329 1.00 95.12 108 CYS A CA 1
ATOM 856 C C . CYS A 1 108 ? 7.264 3.386 -9.833 1.00 95.12 108 CYS A C 1
ATOM 858 O O . CYS A 1 108 ? 8.086 3.876 -10.611 1.00 95.12 108 CYS A O 1
ATOM 860 N N . VAL A 1 109 ? 7.293 3.594 -8.525 1.00 94.44 109 VAL A N 1
ATOM 861 C CA . VAL A 1 109 ? 8.328 4.325 -7.796 1.00 94.44 109 VAL A CA 1
ATOM 862 C C . VAL A 1 109 ? 8.789 3.480 -6.619 1.00 94.44 109 VAL A C 1
ATOM 864 O O . VAL A 1 109 ? 8.080 2.565 -6.192 1.00 94.44 109 VAL A O 1
ATOM 867 N N . GLU A 1 110 ? 9.977 3.761 -6.093 1.00 94.69 110 GLU A N 1
ATOM 868 C CA . GLU A 1 110 ? 10.394 3.129 -4.844 1.00 94.69 110 GLU A CA 1
ATOM 869 C C . GLU A 1 110 ? 9.423 3.489 -3.718 1.00 94.69 110 GLU A C 1
ATOM 871 O O . GLU A 1 110 ? 8.850 4.577 -3.690 1.00 94.69 110 GLU A O 1
ATOM 876 N N . MET A 1 111 ? 9.232 2.563 -2.787 1.00 95.69 111 MET A N 1
ATOM 877 C CA . MET A 1 111 ? 8.522 2.818 -1.544 1.00 95.69 111 MET A CA 1
ATOM 878 C C . MET A 1 111 ? 9.301 3.855 -0.738 1.00 95.69 111 MET A C 1
ATOM 880 O O . MET A 1 111 ? 10.511 3.712 -0.555 1.00 95.69 111 MET A O 1
ATOM 884 N N . LEU A 1 112 ? 8.622 4.890 -0.254 1.00 94.69 112 LEU A N 1
ATOM 885 C CA . LEU A 1 112 ? 9.239 6.012 0.456 1.00 94.69 112 LEU A CA 1
ATOM 886 C C . LEU A 1 112 ? 8.638 6.165 1.856 1.00 94.69 112 LEU A C 1
ATOM 888 O O . LEU A 1 112 ? 7.635 5.539 2.190 1.00 94.69 112 LEU A O 1
ATOM 892 N N . GLU A 1 113 ? 9.237 7.027 2.674 1.00 96.81 113 GLU A N 1
ATOM 893 C CA . GLU A 1 113 ? 8.552 7.583 3.845 1.00 96.81 113 GLU A CA 1
ATOM 894 C C . GLU A 1 113 ? 7.307 8.370 3.405 1.00 96.81 113 GLU A C 1
ATOM 896 O O . GLU A 1 113 ? 7.325 9.007 2.348 1.00 96.81 113 GLU A O 1
ATOM 901 N N . CYS A 1 114 ? 6.235 8.362 4.210 1.00 96.75 114 CYS A N 1
ATOM 902 C CA . CYS A 1 114 ? 4.947 8.948 3.814 1.00 96.75 114 CYS A CA 1
ATOM 903 C C . CYS A 1 114 ? 5.095 10.396 3.321 1.00 96.75 114 CYS A C 1
ATOM 905 O O . CYS A 1 114 ? 4.626 10.746 2.245 1.00 96.75 114 CYS A O 1
ATOM 907 N N . ASN A 1 115 ? 5.867 11.208 4.046 1.00 95.50 115 ASN A N 1
ATOM 908 C CA . ASN A 1 115 ? 6.122 12.619 3.740 1.00 95.50 115 ASN A CA 1
ATOM 909 C C . ASN A 1 115 ? 6.919 12.883 2.446 1.00 95.50 115 ASN A C 1
ATOM 911 O O . ASN A 1 115 ? 7.235 14.036 2.139 1.00 95.50 115 ASN A O 1
ATOM 915 N N . LYS A 1 116 ? 7.301 11.838 1.707 1.00 95.38 116 LYS A N 1
ATOM 916 C CA . LYS A 1 116 ? 7.956 11.932 0.399 1.00 95.38 116 LYS A CA 1
ATOM 917 C C . LYS A 1 116 ? 7.024 11.578 -0.756 1.00 95.38 116 LYS A C 1
ATOM 919 O O . LYS A 1 116 ? 7.379 11.871 -1.901 1.00 95.38 116 LYS A O 1
ATOM 924 N N . TYR A 1 117 ? 5.856 10.986 -0.498 1.00 95.12 117 TYR A N 1
ATOM 925 C CA . TYR A 1 117 ? 4.873 10.747 -1.550 1.00 95.12 117 TYR A CA 1
ATOM 926 C C . TYR A 1 117 ? 4.279 12.066 -2.041 1.00 95.12 117 TYR A C 1
ATOM 928 O O . TYR A 1 117 ? 3.836 12.910 -1.268 1.00 95.12 117 TYR A O 1
ATOM 936 N N . LYS A 1 118 ? 4.275 12.232 -3.365 1.00 92.94 118 LYS A N 1
ATOM 937 C CA . LYS A 1 118 ? 3.831 13.462 -4.039 1.00 92.94 118 LYS A CA 1
ATOM 938 C C . LYS A 1 118 ? 2.429 13.357 -4.632 1.00 92.94 118 LYS A C 1
ATOM 940 O O . LYS A 1 118 ? 1.911 14.344 -5.145 1.00 92.94 118 LYS A O 1
ATOM 945 N N . THR A 1 119 ? 1.840 12.166 -4.610 1.00 94.06 119 THR A N 1
ATOM 946 C CA . THR A 1 119 ? 0.511 11.887 -5.154 1.00 94.06 119 THR A CA 1
ATOM 947 C C . THR A 1 119 ? -0.329 11.172 -4.108 1.00 94.06 119 THR A C 1
ATOM 949 O O . THR A 1 119 ? 0.199 10.429 -3.281 1.00 94.06 119 THR A O 1
ATOM 952 N N . GLU A 1 120 ? -1.642 11.373 -4.172 1.00 94.56 120 GLU A N 1
ATOM 953 C CA . GLU A 1 120 ? -2.606 10.700 -3.301 1.00 94.56 120 GLU A CA 1
ATOM 954 C C . GLU A 1 120 ? -2.530 9.176 -3.448 1.00 94.56 120 GLU A C 1
ATOM 956 O O . GLU A 1 120 ? -2.441 8.465 -2.453 1.00 94.56 120 GLU A O 1
ATOM 961 N N . LEU A 1 121 ? -2.442 8.674 -4.686 1.00 93.94 121 LEU A N 1
ATOM 962 C CA . LEU A 1 121 ? -2.267 7.243 -4.951 1.00 93.94 121 LEU A CA 1
ATOM 963 C C . LEU A 1 121 ? -0.942 6.702 -4.405 1.00 93.94 121 LEU A C 1
ATOM 965 O O . LEU A 1 121 ? -0.924 5.607 -3.853 1.00 93.94 121 LEU A O 1
ATOM 969 N N . GLY A 1 122 ? 0.147 7.472 -4.493 1.00 95.12 122 GLY A N 1
ATOM 970 C CA . GLY A 1 122 ? 1.408 7.117 -3.842 1.00 95.12 122 GLY A CA 1
ATOM 971 C C . GLY A 1 122 ? 1.243 7.026 -2.325 1.00 95.12 122 GLY A C 1
ATOM 972 O O . GLY A 1 122 ? 1.644 6.035 -1.720 1.00 95.12 122 GLY A O 1
ATOM 973 N N . CYS A 1 123 ? 0.565 8.011 -1.736 1.00 96.56 123 CYS A N 1
ATOM 974 C CA . CYS A 1 123 ? 0.283 8.085 -0.307 1.00 96.56 123 CYS A CA 1
ATOM 975 C C . CYS A 1 123 ? -0.688 7.012 0.204 1.00 96.56 123 CYS A C 1
ATOM 977 O O . CYS A 1 123 ? -0.705 6.731 1.391 1.00 96.56 123 CYS A O 1
ATOM 979 N N . ALA A 1 124 ? -1.484 6.379 -0.655 1.00 94.94 124 ALA A N 1
ATOM 980 C CA . ALA A 1 124 ? -2.336 5.264 -0.244 1.00 94.94 124 ALA A CA 1
ATOM 981 C C . ALA A 1 124 ? -1.533 3.982 0.076 1.00 94.94 124 ALA A C 1
ATOM 983 O O . ALA A 1 124 ? -2.076 3.032 0.645 1.00 94.94 124 ALA A O 1
ATOM 984 N N . ASN A 1 125 ? -0.247 3.936 -0.292 1.00 95.38 125 ASN A N 1
ATOM 985 C CA . ASN A 1 125 ? 0.643 2.823 0.019 1.00 95.38 125 ASN A CA 1
ATOM 986 C C . ASN A 1 125 ? 1.242 2.950 1.424 1.00 95.38 125 ASN A C 1
ATOM 988 O O . ASN A 1 125 ? 1.305 4.027 2.015 1.00 95.38 125 ASN A O 1
ATOM 992 N N . LYS A 1 126 ? 1.755 1.832 1.940 1.00 95.94 126 LYS A N 1
ATOM 993 C CA . LYS A 1 126 ? 2.581 1.833 3.150 1.00 95.94 126 LYS A CA 1
ATOM 994 C C . LYS A 1 126 ? 3.950 2.468 2.888 1.00 95.94 126 LYS A C 1
ATOM 996 O O . LYS A 1 126 ? 4.425 2.506 1.748 1.00 95.94 126 LYS A O 1
ATOM 1001 N N . ASN A 1 127 ? 4.596 2.939 3.950 1.00 95.38 127 ASN A N 1
ATOM 1002 C CA . ASN A 1 127 ? 6.001 3.330 3.898 1.00 95.38 127 ASN A CA 1
ATOM 1003 C C . ASN A 1 127 ? 6.939 2.118 4.013 1.00 95.38 127 ASN A C 1
ATOM 1005 O O . ASN A 1 127 ? 6.515 0.985 4.243 1.00 95.38 127 ASN A O 1
ATOM 1009 N N . GLN A 1 128 ? 8.242 2.382 3.925 1.00 93.31 128 GLN A N 1
ATOM 1010 C CA . GLN A 1 128 ? 9.306 1.374 4.014 1.00 93.31 128 GLN A CA 1
ATOM 1011 C C . GLN A 1 128 ? 9.325 0.584 5.336 1.00 93.31 128 GLN A C 1
ATOM 1013 O O . GLN A 1 128 ? 9.921 -0.489 5.399 1.00 93.31 128 GLN A O 1
ATOM 1018 N N . LYS A 1 129 ? 8.675 1.094 6.390 1.00 93.94 129 LYS A N 1
ATOM 1019 C CA . LYS A 1 129 ? 8.540 0.437 7.701 1.00 93.94 129 LYS A CA 1
ATOM 1020 C C . LYS A 1 129 ? 7.248 -0.377 7.820 1.00 93.94 129 LYS A C 1
ATOM 1022 O O . LYS A 1 129 ? 6.983 -0.950 8.872 1.00 93.94 129 LYS A O 1
ATOM 1027 N N . GLY A 1 130 ? 6.431 -0.415 6.768 1.00 93.31 130 GLY A N 1
ATOM 1028 C CA . GLY A 1 130 ? 5.129 -1.076 6.768 1.00 93.31 130 GLY A CA 1
ATOM 1029 C C . GLY A 1 130 ? 4.015 -0.284 7.462 1.00 93.31 130 GLY A C 1
ATOM 1030 O O . GLY A 1 130 ? 2.944 -0.849 7.693 1.00 93.31 130 GLY A O 1
ATOM 1031 N N . LEU A 1 131 ? 4.239 0.998 7.775 1.00 96.19 131 LEU A N 1
ATOM 1032 C CA . LEU A 1 131 ? 3.244 1.889 8.376 1.00 96.19 131 LEU A CA 1
ATOM 1033 C C . LEU A 1 131 ? 2.324 2.472 7.302 1.00 96.19 131 LEU A C 1
ATOM 1035 O O . LEU A 1 131 ? 2.757 2.736 6.179 1.00 96.19 131 LEU A O 1
ATOM 1039 N N . TYR A 1 132 ? 1.054 2.673 7.650 1.00 97.88 132 TYR A N 1
ATOM 1040 C CA . TYR A 1 132 ? 0.079 3.293 6.756 1.00 97.88 132 TYR A CA 1
ATOM 1041 C C . TYR A 1 132 ? 0.294 4.804 6.658 1.00 97.88 132 TYR A C 1
ATOM 1043 O O . TYR A 1 132 ? 0.617 5.475 7.642 1.00 97.88 132 TYR A O 1
ATOM 1051 N N . CYS A 1 133 ? 0.063 5.328 5.461 1.00 97.56 133 CYS A N 1
ATOM 1052 C CA . CYS A 1 133 ? 0.123 6.745 5.160 1.00 97.56 133 CYS A CA 1
ATOM 1053 C C . CYS A 1 133 ? -1.292 7.303 4.919 1.00 97.56 133 CYS A C 1
ATOM 1055 O O . CYS A 1 133 ? -2.211 6.567 4.559 1.00 97.56 133 CYS A O 1
ATOM 1057 N N . PHE A 1 134 ? -1.463 8.604 5.138 1.00 97.31 134 PHE A N 1
ATOM 1058 C CA . PHE A 1 134 ? -2.718 9.330 4.997 1.00 97.31 134 PHE A CA 1
ATOM 1059 C C . PHE A 1 134 ? -2.508 10.632 4.222 1.00 97.31 134 PHE A C 1
ATOM 1061 O O . PHE A 1 134 ? -1.574 11.394 4.506 1.00 97.31 134 PHE A O 1
ATOM 1068 N N . TRP A 1 135 ? -3.388 10.881 3.248 1.00 96.44 135 TRP A N 1
ATOM 1069 C CA . TRP A 1 135 ? -3.346 12.064 2.397 1.00 96.44 135 TRP A CA 1
ATOM 1070 C C . TRP A 1 135 ? -4.246 13.179 2.944 1.00 96.44 135 TRP A C 1
ATOM 1072 O O . TRP A 1 135 ? -5.455 13.017 3.072 1.00 96.44 135 TRP A O 1
ATOM 1082 N N . VAL A 1 136 ? -3.662 14.339 3.227 1.00 95.00 136 VAL A N 1
ATOM 1083 C CA . VAL A 1 136 ? -4.320 15.539 3.739 1.00 95.00 136 VAL A CA 1
ATOM 1084 C C . VAL A 1 136 ? -4.349 16.600 2.644 1.00 95.00 136 VAL A C 1
ATOM 1086 O O . VAL A 1 136 ? -3.313 17.134 2.250 1.00 95.00 136 VAL A O 1
ATOM 1089 N N . GLN A 1 137 ? -5.544 16.925 2.148 1.00 87.88 137 GLN A N 1
ATOM 1090 C CA . GLN A 1 137 ? -5.709 17.796 0.978 1.00 87.88 137 GLN A CA 1
ATOM 1091 C C . GLN A 1 137 ? -5.180 19.229 1.178 1.00 87.88 137 GLN A C 1
ATOM 1093 O O . GLN A 1 137 ? -4.697 19.826 0.210 1.00 87.88 137 GLN A O 1
ATOM 1098 N N . GLU A 1 138 ? -5.243 19.748 2.408 1.00 84.88 138 GLU A N 1
ATOM 1099 C CA . GLU A 1 138 ? -5.004 21.158 2.759 1.00 84.88 138 GLU A CA 1
ATOM 1100 C C . GLU A 1 138 ? -3.559 21.488 3.193 1.00 84.88 138 GLU A C 1
ATOM 1102 O O . GLU A 1 138 ? -3.288 22.607 3.617 1.00 84.88 138 GLU A O 1
ATOM 1107 N N . MET A 1 139 ? -2.607 20.551 3.091 1.00 78.31 139 MET A N 1
ATOM 1108 C CA . MET A 1 139 ? -1.202 20.784 3.477 1.00 78.31 139 MET A CA 1
ATOM 1109 C C . MET A 1 139 ? -0.260 20.930 2.270 1.00 78.31 139 MET A C 1
ATOM 1111 O O . MET A 1 139 ? -0.535 20.409 1.192 1.00 78.31 139 MET A O 1
ATOM 1115 N N . GLU A 1 140 ? 0.889 21.600 2.441 1.00 73.38 140 GLU A N 1
ATOM 1116 C CA . GLU A 1 140 ? 1.969 21.585 1.434 1.00 73.38 140 GLU A CA 1
ATOM 1117 C C . GLU A 1 140 ? 2.560 20.178 1.284 1.00 73.38 140 GLU A C 1
ATOM 1119 O O . GLU A 1 140 ? 2.715 19.672 0.172 1.00 73.38 140 GLU A O 1
ATOM 1124 N N . ASN A 1 141 ? 2.836 19.514 2.414 1.00 79.69 141 ASN A N 1
ATOM 1125 C CA . ASN A 1 141 ? 3.181 18.099 2.441 1.00 79.69 141 ASN A CA 1
ATOM 1126 C C . ASN A 1 141 ? 1.925 17.272 2.704 1.00 79.69 141 ASN A C 1
ATOM 1128 O O . ASN A 1 141 ? 1.565 16.976 3.844 1.00 79.69 141 ASN A O 1
ATOM 1132 N N . LYS A 1 142 ? 1.234 16.951 1.613 1.00 91.00 142 LYS A N 1
ATOM 1133 C CA . LYS A 1 142 ? -0.076 16.304 1.650 1.00 91.00 142 LYS A CA 1
ATOM 1134 C C . LYS A 1 142 ? -0.043 14.872 2.161 1.00 91.00 142 LYS A C 1
ATOM 1136 O O . LYS A 1 142 ? -1.108 14.331 2.374 1.00 91.00 142 LYS A O 1
ATOM 1141 N N . CYS A 1 143 ? 1.108 14.239 2.372 1.00 96.50 143 CYS A N 1
ATOM 1142 C CA . CYS A 1 143 ? 1.158 12.864 2.860 1.00 96.50 143 CYS A CA 1
ATOM 1143 C C . CYS A 1 143 ? 1.900 12.761 4.192 1.00 96.50 143 CYS A C 1
ATOM 1145 O O . CYS A 1 143 ? 3.003 13.283 4.347 1.00 96.50 143 CYS A O 1
ATOM 1147 N N . ARG A 1 144 ? 1.326 12.045 5.156 1.00 96.12 144 ARG A N 1
ATOM 1148 C CA . ARG A 1 144 ? 1.972 11.744 6.442 1.00 96.12 144 ARG A CA 1
ATOM 1149 C C . ARG A 1 144 ? 1.611 10.348 6.923 1.00 96.12 144 ARG A C 1
ATOM 1151 O O . ARG A 1 144 ? 0.748 9.707 6.343 1.00 96.12 144 ARG A O 1
ATOM 1158 N N . GLU A 1 145 ? 2.267 9.879 7.974 1.00 97.38 145 GLU A N 1
ATOM 1159 C CA . GLU A 1 145 ? 1.825 8.664 8.661 1.00 97.38 145 GLU A CA 1
ATOM 1160 C C . GLU A 1 145 ? 0.428 8.881 9.271 1.00 97.38 145 GLU A C 1
ATOM 1162 O O . GLU A 1 145 ? 0.052 10.002 9.646 1.00 97.38 145 GLU A O 1
ATOM 1167 N N . VAL A 1 146 ? -0.351 7.804 9.327 1.00 97.62 146 VAL A N 1
ATOM 1168 C CA . VAL A 1 146 ? -1.644 7.758 1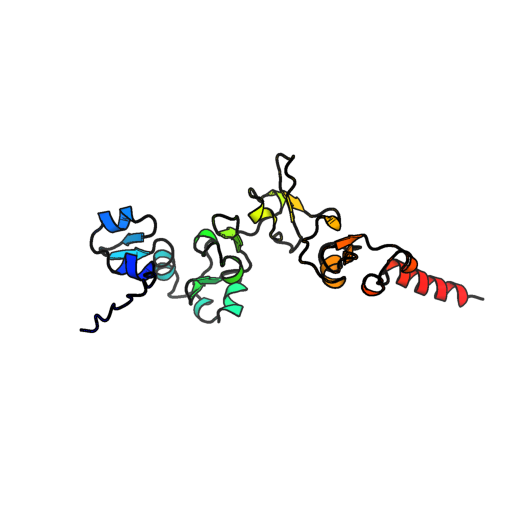0.019 1.00 97.62 146 VAL A CA 1
ATOM 1169 C C . VAL A 1 146 ? -1.454 8.111 11.497 1.00 97.62 146 VAL A C 1
ATOM 1171 O O . VAL A 1 146 ? -0.574 7.565 12.162 1.00 97.62 146 VAL A O 1
ATOM 1174 N N . ALA A 1 147 ? -2.287 9.013 12.016 1.00 96.50 147 ALA A N 1
ATOM 1175 C CA . ALA A 1 147 ? -2.211 9.495 13.396 1.00 96.50 147 ALA A CA 1
ATOM 1176 C C . ALA A 1 147 ? -3.407 9.053 14.252 1.00 96.50 147 ALA A C 1
ATOM 1178 O O . ALA A 1 147 ? -3.284 8.948 15.474 1.00 96.50 147 ALA A O 1
ATOM 1179 N N . VAL A 1 148 ? -4.558 8.789 13.628 1.00 97.81 148 VAL A N 1
ATOM 1180 C CA . VAL A 1 148 ? -5.775 8.308 14.301 1.00 97.81 148 VAL A CA 1
ATOM 1181 C C . VAL A 1 148 ? -6.371 7.109 13.568 1.00 97.81 148 VAL A C 1
ATOM 1183 O O . VAL A 1 148 ? -6.111 6.895 12.388 1.00 97.81 148 VAL A O 1
ATOM 1186 N N . CYS A 1 149 ? -7.167 6.302 14.267 1.00 98.00 149 CYS A N 1
ATOM 1187 C CA . CYS A 1 149 ? -7.695 5.046 13.732 1.00 98.00 149 CYS A CA 1
ATOM 1188 C C . CYS A 1 149 ? -8.565 5.246 12.487 1.00 98.00 149 CYS A C 1
ATOM 1190 O O . CYS A 1 149 ? -8.537 4.422 11.581 1.00 98.00 149 CYS A O 1
ATOM 1192 N N . GLU A 1 150 ? -9.301 6.349 12.434 1.00 97.81 150 GLU A N 1
ATOM 1193 C CA . GLU A 1 150 ? -10.248 6.698 11.376 1.00 97.81 150 GLU A CA 1
ATOM 1194 C C . GLU A 1 150 ? -9.551 7.066 10.052 1.00 97.81 150 GLU A C 1
ATOM 1196 O O . GLU A 1 150 ? -10.186 7.106 9.002 1.00 97.81 150 GLU A O 1
ATOM 1201 N N . GLU A 1 151 ? -8.239 7.314 10.093 1.00 97.19 151 GLU A N 1
ATOM 1202 C CA . GLU A 1 151 ? -7.398 7.551 8.914 1.00 97.19 151 GLU A CA 1
ATOM 1203 C C . GLU A 1 151 ? -6.832 6.254 8.320 1.00 97.19 151 GLU A C 1
ATOM 1205 O O . GLU A 1 151 ? -6.268 6.277 7.223 1.00 97.19 151 GLU A O 1
ATOM 1210 N N . LEU A 1 152 ? -6.951 5.121 9.026 1.00 97.94 152 LEU A N 1
ATOM 1211 C CA . LEU A 1 152 ? -6.565 3.827 8.473 1.00 97.94 152 LEU A CA 1
ATOM 1212 C C . LEU A 1 152 ? -7.469 3.452 7.288 1.00 97.94 152 LEU A C 1
ATOM 1214 O O . LEU A 1 152 ? -8.634 3.854 7.233 1.00 97.94 152 LEU A O 1
ATOM 1218 N N . PRO A 1 153 ? -6.979 2.624 6.348 1.00 96.81 153 PRO A N 1
ATOM 1219 C CA . PRO A 1 153 ? -7.765 2.268 5.177 1.00 96.81 153 PRO A CA 1
ATOM 1220 C C . PRO A 1 153 ? -9.089 1.571 5.508 1.00 96.81 153 PRO A C 1
ATOM 1222 O O . PRO A 1 153 ? -9.147 0.638 6.310 1.00 96.81 153 PRO A O 1
ATOM 1225 N N . TYR A 1 154 ? -10.147 1.947 4.789 1.00 96.62 154 TYR A N 1
ATOM 1226 C CA . TYR A 1 154 ? -11.480 1.357 4.950 1.00 96.62 154 TYR A CA 1
ATOM 1227 C C . TYR A 1 154 ? -11.547 -0.143 4.630 1.00 96.62 154 TYR A C 1
ATOM 1229 O O . TYR A 1 154 ? -12.448 -0.819 5.108 1.00 96.62 154 TYR A O 1
ATOM 1237 N N . TYR A 1 155 ? -10.602 -0.689 3.857 1.00 95.88 155 TYR A N 1
ATOM 1238 C CA . TYR A 1 155 ? -10.564 -2.122 3.541 1.00 95.88 155 TYR A CA 1
ATOM 1239 C C . TYR A 1 155 ? -10.074 -3.002 4.704 1.00 95.88 155 TYR A C 1
ATOM 1241 O O . TYR A 1 155 ? -10.033 -4.224 4.566 1.00 95.88 155 TYR A O 1
ATOM 1249 N N . LEU A 1 156 ? -9.665 -2.422 5.838 1.00 96.75 156 LEU A N 1
ATOM 1250 C CA . LEU A 1 156 ? -9.348 -3.198 7.034 1.00 96.75 156 LEU A CA 1
ATOM 1251 C C . LEU A 1 156 ? -10.654 -3.667 7.684 1.00 96.75 156 LEU A C 1
ATOM 1253 O O . LEU A 1 156 ? -11.479 -2.856 8.089 1.00 96.75 156 LEU A O 1
ATOM 1257 N N . VAL A 1 157 ? -10.839 -4.984 7.774 1.00 96.62 157 VAL A N 1
ATOM 1258 C CA . VAL A 1 157 ? -12.123 -5.617 8.148 1.00 96.62 157 VAL A CA 1
ATOM 1259 C C . VAL A 1 157 ? -12.058 -6.408 9.455 1.00 96.62 157 VAL A C 1
ATOM 1261 O O . VAL A 1 157 ? -12.940 -7.201 9.766 1.00 96.62 157 VAL A O 1
ATOM 1264 N N . SER A 1 158 ? -10.981 -6.261 10.229 1.00 95.38 158 SER A N 1
ATOM 1265 C CA . SER A 1 158 ? -10.824 -6.994 11.487 1.00 95.38 158 SER A CA 1
ATOM 1266 C C . SER A 1 158 ? -10.053 -6.202 12.531 1.00 95.38 158 SER A C 1
ATOM 1268 O O . SER A 1 158 ? -9.213 -5.360 12.207 1.00 95.38 158 SER A O 1
ATOM 1270 N N . HIS A 1 159 ? -10.283 -6.537 13.802 1.00 94.94 159 HIS A N 1
ATOM 1271 C CA . HIS A 1 159 ? -9.512 -5.992 14.916 1.00 94.94 159 HIS A CA 1
ATOM 1272 C C . HIS A 1 159 ? -8.010 -6.187 14.740 1.00 94.94 159 HIS A C 1
ATOM 1274 O O . HIS A 1 159 ? -7.255 -5.241 14.928 1.00 94.94 159 HIS A O 1
ATOM 1280 N N . MET A 1 160 ? -7.578 -7.382 14.325 1.00 95.06 160 MET A N 1
ATOM 1281 C CA . MET A 1 160 ? -6.158 -7.668 14.117 1.00 95.06 160 MET A CA 1
ATOM 1282 C C . MET A 1 160 ? -5.545 -6.748 13.062 1.00 95.06 160 MET A C 1
ATOM 1284 O O . MET A 1 160 ? -4.471 -6.201 13.290 1.00 95.06 160 MET A O 1
ATOM 1288 N N . MET A 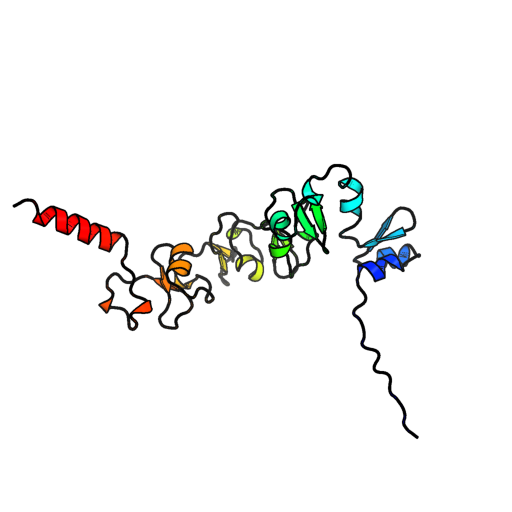1 161 ? -6.247 -6.517 11.949 1.00 96.44 161 MET A N 1
ATOM 1289 C CA . MET A 1 161 ? -5.800 -5.590 10.908 1.00 96.44 161 MET A CA 1
ATOM 1290 C C . MET A 1 161 ? -5.716 -4.145 11.418 1.00 96.44 161 MET A C 1
ATOM 1292 O O . MET A 1 161 ? -4.705 -3.481 11.190 1.00 96.44 161 MET A O 1
ATOM 1296 N N . CYS A 1 162 ? -6.739 -3.668 12.135 1.00 97.06 162 CYS A N 1
ATOM 1297 C CA . CYS A 1 162 ? -6.752 -2.317 12.701 1.00 97.06 162 CYS A CA 1
ATOM 1298 C C . CYS A 1 162 ? -5.652 -2.121 13.751 1.00 97.06 162 CYS A C 1
ATOM 1300 O O . CYS A 1 162 ? -4.903 -1.152 13.675 1.00 97.06 162 CYS A O 1
ATOM 1302 N N . LYS A 1 163 ? -5.500 -3.070 14.681 1.00 95.44 163 LYS A N 1
ATOM 1303 C CA . LYS A 1 163 ? -4.473 -3.057 15.729 1.00 95.44 163 LYS A CA 1
ATOM 1304 C C . LYS A 1 163 ? -3.056 -3.105 15.158 1.00 95.44 163 LYS A C 1
ATOM 1306 O O . LYS A 1 163 ? -2.167 -2.446 15.686 1.00 95.44 163 LYS A O 1
ATOM 1311 N N . GLN A 1 164 ? -2.838 -3.880 14.093 1.00 95.69 164 GLN A N 1
ATOM 1312 C CA . GLN A 1 164 ? -1.563 -3.900 13.370 1.00 95.69 164 GLN A CA 1
ATOM 1313 C C . GLN A 1 164 ? -1.294 -2.586 12.631 1.00 95.69 164 GLN A C 1
ATOM 1315 O O . GLN A 1 164 ? -0.135 -2.214 12.474 1.00 95.69 164 GLN A O 1
ATOM 1320 N N . GLY A 1 165 ? -2.339 -1.905 12.152 1.00 95.75 165 GLY A N 1
ATOM 1321 C CA . GLY A 1 165 ? -2.202 -0.619 11.475 1.00 95.75 165 GLY A CA 1
ATOM 1322 C C . GLY A 1 165 ? -1.848 0.522 12.420 1.00 95.75 165 GLY A C 1
ATOM 1323 O O . GLY A 1 165 ? -0.957 1.308 12.109 1.00 95.75 165 GLY A O 1
ATOM 1324 N N . LEU A 1 166 ? -2.523 0.592 13.565 1.00 96.88 166 LEU A N 1
ATOM 1325 C CA . LEU A 1 166 ? -2.225 1.527 14.642 1.00 96.88 166 LEU A CA 1
ATOM 1326 C C . LEU A 1 166 ? -2.694 0.917 15.973 1.00 96.88 166 LEU A C 1
ATOM 1328 O O . LEU A 1 166 ? -3.846 0.497 16.114 1.00 96.88 166 LEU A O 1
ATOM 1332 N N . ASP A 1 167 ? -1.794 0.836 16.955 1.00 94.75 167 ASP A N 1
ATOM 1333 C CA . ASP A 1 167 ? -2.125 0.213 18.238 1.00 94.75 167 ASP A CA 1
ATOM 1334 C C . ASP A 1 167 ? -3.224 0.997 18.973 1.00 94.75 167 ASP A C 1
ATOM 1336 O O . ASP A 1 167 ? -3.263 2.227 18.971 1.00 94.75 167 ASP A O 1
ATOM 1340 N N . GLY A 1 168 ? -4.139 0.264 19.608 1.00 93.69 168 GLY A N 1
ATOM 1341 C CA . GLY A 1 168 ? -5.332 0.836 20.236 1.00 93.69 168 GLY A CA 1
ATOM 1342 C C . GLY A 1 168 ? -6.510 1.072 19.285 1.00 93.69 168 GLY A C 1
ATOM 1343 O O . GLY A 1 168 ? -7.505 1.662 19.708 1.00 93.69 168 GLY A O 1
ATOM 1344 N N . CYS A 1 169 ? -6.439 0.600 18.039 1.00 96.44 169 CYS A N 1
ATOM 1345 C CA . CYS A 1 169 ? -7.564 0.597 17.104 1.00 96.44 169 CYS A CA 1
ATOM 1346 C C . CYS A 1 169 ? -8.295 -0.756 17.061 1.00 96.44 169 CYS A C 1
ATOM 1348 O O . CYS A 1 169 ? -7.717 -1.816 17.305 1.00 96.44 169 CYS A O 1
ATOM 1350 N N . THR A 1 170 ? -9.579 -0.720 16.708 1.00 96.25 170 THR A N 1
ATOM 1351 C CA . THR A 1 170 ? -10.427 -1.891 16.441 1.00 96.25 170 THR A CA 1
ATOM 1352 C C . THR A 1 170 ? -11.304 -1.640 15.211 1.00 96.25 170 THR A C 1
ATOM 1354 O O . THR A 1 170 ? -11.309 -0.534 14.675 1.00 96.25 170 THR A O 1
ATOM 1357 N N . VAL A 1 171 ? -12.033 -2.655 14.748 1.00 96.56 171 VAL A N 1
ATOM 1358 C CA . VAL A 1 171 ? -12.932 -2.539 13.588 1.00 96.56 171 VAL A CA 1
ATOM 1359 C C . VAL A 1 171 ? -14.159 -1.667 13.900 1.00 96.56 171 VAL A C 1
ATOM 1361 O O . VAL A 1 171 ? -14.698 -1.692 15.014 1.00 96.56 171 VAL A O 1
ATOM 1364 N N . ASN A 1 172 ? -14.601 -0.886 12.915 1.00 96.31 172 ASN A N 1
ATOM 1365 C CA . ASN A 1 172 ? -15.799 -0.055 13.019 1.00 96.31 172 ASN A CA 1
ATOM 1366 C C . ASN A 1 172 ? -17.091 -0.897 13.117 1.00 96.31 172 ASN A C 1
ATOM 1368 O O . ASN A 1 172 ? -17.101 -2.092 12.826 1.00 96.31 172 ASN A O 1
ATOM 1372 N N . GLU A 1 173 ? -18.198 -0.275 13.520 1.00 95.31 173 GLU A N 1
ATOM 1373 C CA . GLU A 1 173 ? -19.513 -0.909 13.692 1.00 95.31 173 GLU A CA 1
ATOM 1374 C C . GLU A 1 173 ? -20.113 -1.417 12.373 1.00 95.31 173 GLU A C 1
ATOM 1376 O O . GLU A 1 173 ? -20.934 -2.327 12.386 1.00 95.31 173 GLU A O 1
ATOM 1381 N N . GLN A 1 174 ? -19.660 -0.888 11.233 1.00 94.56 174 GLN A N 1
ATOM 1382 C CA . GLN A 1 174 ? -20.017 -1.381 9.901 1.00 94.56 174 GLN A CA 1
ATOM 1383 C C . GLN A 1 174 ? -19.255 -2.664 9.512 1.00 94.56 174 GLN A C 1
ATOM 1385 O O . GLN A 1 174 ? -19.538 -3.248 8.469 1.00 94.56 174 GLN A O 1
ATOM 1390 N N . GLY A 1 175 ? -18.279 -3.108 10.315 1.00 93.31 175 GLY A N 1
ATOM 1391 C CA . GLY A 1 175 ? -17.444 -4.281 10.026 1.00 93.31 175 GLY A CA 1
ATOM 1392 C C . GLY A 1 175 ? -16.257 -4.0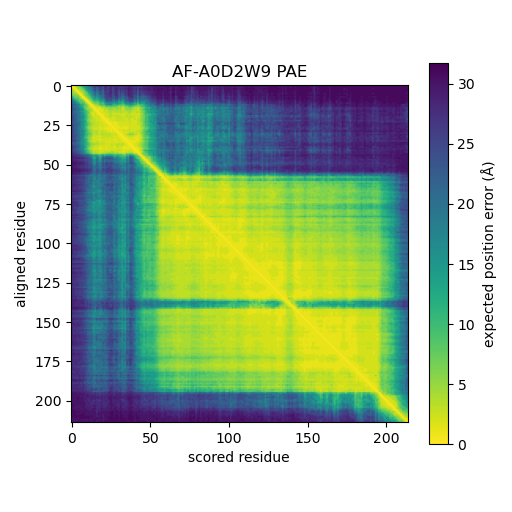13 9.090 1.00 93.31 175 GLY A C 1
ATOM 1393 O O . GLY A 1 175 ? -15.514 -4.937 8.765 1.00 93.31 175 GLY A O 1
ATOM 1394 N N . TYR A 1 176 ? -16.046 -2.763 8.675 1.00 96.44 176 TYR A N 1
ATOM 1395 C CA . TYR A 1 176 ? -14.908 -2.327 7.866 1.00 96.44 176 TYR A CA 1
ATOM 1396 C C . TYR A 1 176 ? -14.454 -0.924 8.277 1.00 96.44 176 TYR A C 1
ATOM 1398 O O . TYR A 1 176 ? -15.224 -0.142 8.836 1.00 96.44 176 TYR A O 1
ATOM 1406 N N . GLY A 1 177 ? -13.194 -0.600 8.004 1.00 97.38 177 GLY A N 1
ATOM 1407 C CA . GLY A 1 177 ? -12.539 0.576 8.560 1.00 97.38 177 GLY A CA 1
ATOM 1408 C C . GLY A 1 177 ? -12.278 0.432 10.058 1.00 97.38 177 GLY A C 1
ATOM 1409 O O . GLY A 1 177 ? -12.706 -0.524 10.714 1.00 97.38 177 GLY A O 1
ATOM 1410 N N . CYS A 1 178 ? -11.543 1.394 10.605 1.00 97.94 178 CYS A N 1
ATOM 1411 C CA . CYS A 1 178 ? -11.050 1.323 11.971 1.00 97.94 178 CYS A CA 1
ATOM 1412 C C . CYS A 1 178 ? -11.522 2.509 12.806 1.00 97.94 178 CYS A C 1
ATOM 1414 O O . CYS A 1 178 ? -11.668 3.626 12.318 1.00 97.94 178 CYS A O 1
ATOM 1416 N N . ILE A 1 179 ? -11.724 2.245 14.091 1.00 97.50 179 ILE A N 1
ATOM 1417 C CA . ILE A 1 179 ? -12.055 3.234 15.116 1.00 97.50 179 ILE A CA 1
ATOM 1418 C C . ILE A 1 179 ? -11.170 3.017 16.334 1.00 97.50 179 ILE A C 1
ATOM 1420 O O . ILE A 1 179 ? -10.594 1.939 16.528 1.00 97.50 179 ILE A O 1
ATOM 1424 N N . LYS A 1 180 ? -11.090 4.023 17.200 1.00 96.69 180 LYS A N 1
ATOM 1425 C CA . LYS A 1 180 ? -10.428 3.862 18.495 1.00 96.69 180 LYS A CA 1
ATOM 1426 C C . LYS A 1 180 ? -11.114 2.790 19.345 1.00 96.69 180 LYS A C 1
ATOM 1428 O O . LYS A 1 180 ? -12.329 2.813 19.550 1.00 96.69 180 LYS A O 1
ATOM 1433 N N . GLN A 1 181 ? -10.317 1.880 19.899 1.00 94.06 181 GLN A N 1
ATOM 1434 C CA . GLN A 1 181 ? -10.798 0.887 20.848 1.00 94.06 181 GLN A CA 1
ATOM 1435 C C . GLN A 1 181 ? -11.276 1.583 22.132 1.00 94.06 181 GLN A C 1
ATOM 1437 O O . GLN A 1 181 ? -10.561 2.373 22.751 1.00 94.06 181 GLN A O 1
ATOM 1442 N N . LYS A 1 182 ? -12.512 1.292 22.528 1.00 91.38 182 LYS A N 1
ATOM 1443 C CA . LYS A 1 182 ? -13.156 1.770 23.752 1.00 91.38 182 LYS A CA 1
ATOM 1444 C C . LYS A 1 182 ? -12.661 0.969 24.964 1.00 91.38 182 LYS A C 1
ATOM 1446 O O . LYS A 1 182 ? -12.378 -0.220 24.853 1.00 91.38 182 LYS A O 1
ATOM 1451 N N . ASP A 1 183 ? -12.638 1.603 26.139 1.00 86.81 183 ASP A N 1
ATOM 1452 C CA . ASP A 1 183 ? -12.154 0.980 27.390 1.00 86.81 183 ASP A CA 1
ATOM 1453 C C . ASP A 1 183 ? -13.057 -0.138 27.943 1.00 86.81 183 ASP A C 1
ATOM 1455 O O . ASP A 1 183 ? -12.679 -0.869 28.857 1.00 86.81 183 ASP A O 1
ATOM 1459 N N . GLN A 1 184 ? -14.306 -0.217 27.484 1.00 85.19 184 GLN A N 1
ATOM 1460 C CA . GLN A 1 184 ? -15.300 -1.155 28.001 1.00 85.19 184 GLN A CA 1
ATOM 1461 C C . GLN A 1 184 ? -16.153 -1.684 26.858 1.00 85.19 184 GLN A C 1
ATOM 1463 O O . GLN A 1 184 ? -16.630 -0.905 26.031 1.00 85.19 184 GLN A O 1
ATOM 1468 N N . CYS A 1 185 ? -16.392 -2.995 26.860 1.00 88.62 185 CYS A N 1
ATOM 1469 C CA . CYS A 1 185 ? -17.173 -3.647 25.815 1.00 88.62 185 CYS A CA 1
ATOM 1470 C C . CYS A 1 185 ? -18.640 -3.223 25.790 1.00 88.62 185 CYS A C 1
ATOM 1472 O O . CYS A 1 185 ? -19.233 -3.148 24.724 1.00 88.62 185 CYS A O 1
ATOM 1474 N N . THR A 1 186 ? -19.182 -2.816 26.939 1.00 89.81 186 THR A N 1
ATOM 1475 C CA . THR A 1 186 ? -20.532 -2.243 27.059 1.00 89.81 186 THR A CA 1
ATOM 1476 C C . THR A 1 186 ? -20.725 -0.952 26.265 1.00 89.81 186 THR A C 1
ATOM 1478 O O . THR A 1 186 ? -21.854 -0.507 26.091 1.00 89.81 186 THR A O 1
ATOM 1481 N N . LYS A 1 187 ? -19.639 -0.319 25.798 1.00 91.44 187 LYS A N 1
ATOM 1482 C CA . LYS A 1 187 ? -19.704 0.873 24.949 1.00 91.44 187 LYS A CA 1
ATOM 1483 C C . LYS A 1 187 ? -19.787 0.537 23.456 1.00 91.44 187 LYS A C 1
ATOM 1485 O O . LYS A 1 187 ? -19.866 1.471 22.655 1.00 91.44 187 LYS A O 1
ATOM 1490 N N . TYR A 1 188 ? -19.701 -0.733 23.059 1.00 91.62 188 TYR A N 1
ATOM 1491 C CA . TYR A 1 188 ? -19.935 -1.159 21.678 1.00 91.62 188 TYR A CA 1
ATOM 1492 C C . TYR A 1 188 ? -21.388 -1.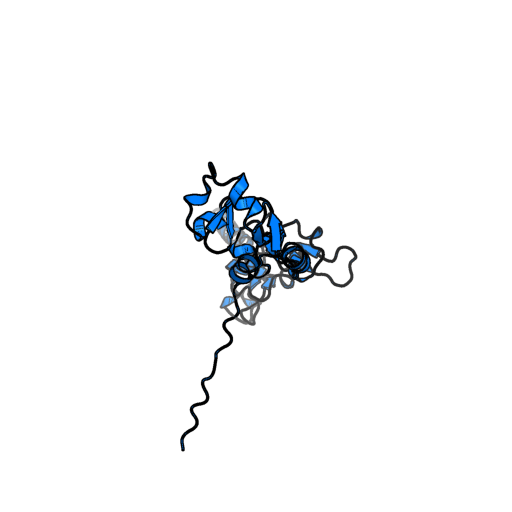557 21.468 1.00 91.62 188 TYR A C 1
ATOM 1494 O O . TYR A 1 188 ? -22.062 -1.997 22.393 1.00 91.62 188 TYR A O 1
ATOM 1502 N N . ILE A 1 189 ? -21.843 -1.387 20.228 1.00 91.44 189 ILE A N 1
ATOM 1503 C CA . ILE A 1 189 ? -23.161 -1.850 19.793 1.00 91.44 189 ILE A CA 1
ATOM 1504 C C . ILE A 1 189 ? -23.096 -3.348 19.472 1.00 91.44 189 ILE A C 1
ATOM 1506 O O . ILE A 1 189 ? -24.038 -4.074 19.771 1.00 91.44 189 ILE A O 1
ATOM 1510 N N . TYR A 1 190 ? -21.976 -3.809 18.902 1.00 92.31 190 TYR A N 1
ATOM 1511 C CA . TYR A 1 190 ? -21.805 -5.187 18.454 1.00 92.31 190 TYR A CA 1
ATOM 1512 C C . TYR A 1 190 ? -20.633 -5.891 19.144 1.00 92.31 190 TYR A C 1
ATOM 1514 O O . TYR A 1 190 ? -19.538 -5.337 19.274 1.00 92.31 190 TYR A O 1
ATOM 1522 N N . ASP A 1 191 ? -20.844 -7.158 19.502 1.00 88.50 191 ASP A N 1
ATOM 1523 C CA . ASP A 1 191 ? -19.867 -7.980 20.227 1.00 88.50 191 ASP A CA 1
ATOM 1524 C C . ASP A 1 191 ? -18.565 -8.188 19.453 1.00 88.50 191 ASP A C 1
ATOM 1526 O O . ASP A 1 191 ? -17.492 -8.233 20.052 1.00 88.50 191 ASP A O 1
ATOM 1530 N N . PHE A 1 192 ? -18.620 -8.236 18.117 1.00 89.06 192 PHE A N 1
ATOM 1531 C CA . PHE A 1 192 ? -17.426 -8.433 17.290 1.00 89.06 192 PHE A CA 1
ATOM 1532 C C . PHE A 1 192 ? -16.407 -7.289 17.402 1.00 89.06 192 PHE A C 1
ATOM 1534 O O . PHE A 1 192 ? -15.297 -7.433 16.902 1.00 89.06 192 PHE A O 1
ATOM 1541 N N . GLN A 1 193 ? -16.763 -6.155 18.014 1.00 90.06 193 GLN A N 1
ATOM 1542 C CA . GLN A 1 193 ? -15.861 -5.024 18.257 1.00 90.06 193 GLN A CA 1
ATOM 1543 C C . GLN A 1 193 ? -15.162 -5.105 19.623 1.00 90.06 193 GLN A C 1
ATOM 1545 O O . GLN A 1 193 ? -14.174 -4.398 19.859 1.00 90.06 193 GLN A O 1
ATOM 1550 N N . CYS A 1 194 ? -15.680 -5.936 20.531 1.00 90.94 194 CYS A N 1
ATOM 1551 C CA . CYS A 1 194 ? -15.170 -6.107 21.883 1.00 90.94 194 CYS A CA 1
ATOM 1552 C C . CYS A 1 194 ? -13.917 -6.989 21.874 1.00 90.94 194 CYS A C 1
ATOM 1554 O O . CYS A 1 194 ? -13.986 -8.206 21.743 1.00 90.94 194 CYS A O 1
ATOM 1556 N N . PHE A 1 195 ? -12.765 -6.355 22.084 1.00 87.69 195 PHE A N 1
ATOM 1557 C CA . PHE A 1 195 ? -11.502 -7.036 22.359 1.00 87.69 195 PHE A CA 1
ATOM 1558 C C . PHE A 1 195 ? -10.910 -6.472 23.645 1.00 87.69 195 PHE A C 1
ATOM 1560 O O . PHE A 1 195 ? -11.014 -5.270 23.913 1.00 87.69 195 PHE A O 1
ATOM 1567 N N . GLU A 1 196 ? -10.292 -7.325 24.455 1.00 72.81 196 GLU A N 1
ATOM 1568 C CA . GLU A 1 196 ? -9.648 -6.880 25.686 1.00 72.81 196 GLU A CA 1
ATOM 1569 C C . GLU A 1 196 ? -8.379 -6.086 25.365 1.00 72.81 196 GLU A C 1
ATOM 1571 O O . GLU A 1 196 ? -7.512 -6.523 24.606 1.00 72.81 196 GLU A O 1
ATOM 1576 N N . SER A 1 197 ? -8.251 -4.889 25.941 1.00 64.50 197 SER A N 1
ATOM 1577 C CA . SER A 1 197 ? -7.001 -4.138 25.835 1.00 64.50 197 SER A CA 1
ATOM 1578 C C . SER A 1 197 ? -5.934 -4.770 26.736 1.00 64.50 197 SER A C 1
ATOM 1580 O O . SER A 1 197 ? -6.233 -5.269 27.821 1.00 64.50 197 SER A O 1
ATOM 1582 N N . TYR A 1 198 ? -4.658 -4.681 26.353 1.00 61.91 198 TYR A N 1
ATOM 1583 C CA . TYR A 1 198 ? -3.547 -5.149 27.196 1.00 61.91 198 TYR A CA 1
ATOM 1584 C C . TYR A 1 198 ? -3.530 -4.461 28.576 1.00 61.91 198 TYR A C 1
ATOM 1586 O O . TYR A 1 198 ? -3.170 -5.067 29.583 1.00 61.91 198 TYR A O 1
ATOM 1594 N N . LYS A 1 199 ? -4.011 -3.210 28.657 1.00 60.78 199 LYS A N 1
ATOM 1595 C CA . LYS A 1 199 ? -4.232 -2.506 29.931 1.00 60.78 199 LYS A CA 1
ATOM 1596 C C . LYS A 1 199 ? -5.330 -3.155 30.776 1.00 60.78 199 LYS A C 1
ATOM 1598 O O . LYS A 1 199 ? -5.184 -3.195 31.994 1.00 60.78 199 LYS A O 1
ATOM 1603 N N . GLN A 1 200 ? -6.399 -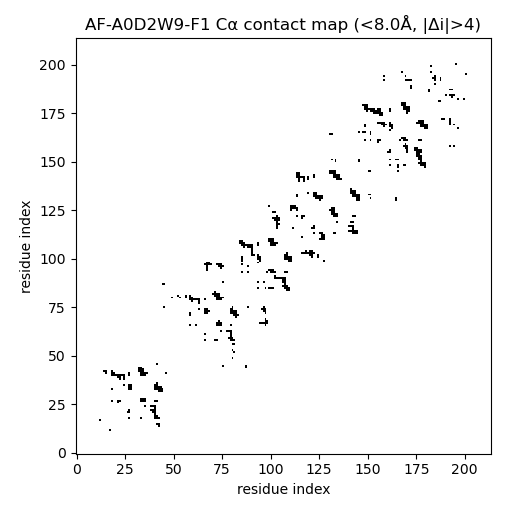3.664 30.162 1.00 61.53 200 GLN A N 1
ATOM 1604 C CA . GLN A 1 200 ? -7.450 -4.416 30.855 1.00 61.53 200 GLN A CA 1
ATOM 1605 C C . GLN A 1 200 ? -6.899 -5.723 31.417 1.00 61.53 200 GLN A C 1
ATOM 1607 O O . GLN A 1 200 ? -7.112 -6.008 32.591 1.00 61.53 200 GLN A O 1
ATOM 1612 N N . ILE A 1 201 ? -6.127 -6.452 30.608 1.00 64.62 201 ILE A N 1
ATOM 1613 C CA . ILE A 1 201 ? -5.475 -7.702 31.007 1.00 64.62 201 ILE A CA 1
ATOM 1614 C C . ILE A 1 201 ? -4.523 -7.440 32.178 1.00 64.62 201 ILE A C 1
ATOM 1616 O O . ILE A 1 201 ? -4.625 -8.093 33.210 1.00 64.62 201 ILE A O 1
ATOM 1620 N N . ILE A 1 202 ? -3.660 -6.422 32.091 1.00 62.62 202 ILE A N 1
ATOM 1621 C CA . ILE A 1 202 ? -2.783 -6.038 33.207 1.00 62.62 202 ILE A CA 1
ATOM 1622 C C . ILE A 1 202 ? -3.590 -5.606 34.434 1.00 62.62 202 ILE A C 1
ATOM 1624 O O . ILE A 1 202 ? -3.233 -5.980 35.546 1.00 62.62 202 ILE A O 1
ATOM 1628 N N . LYS A 1 203 ? -4.678 -4.845 34.280 1.00 64.75 203 LYS A N 1
ATOM 1629 C CA . LYS A 1 203 ? -5.520 -4.429 35.412 1.00 64.75 203 LYS A CA 1
ATOM 1630 C C . LYS A 1 203 ? -6.186 -5.626 36.093 1.00 64.75 203 LYS A C 1
ATOM 1632 O O . LYS A 1 203 ? -6.233 -5.650 37.320 1.00 64.75 203 LYS A O 1
ATOM 1637 N N . LEU A 1 204 ? -6.648 -6.612 35.326 1.00 63.62 204 LEU A N 1
ATOM 1638 C CA . LEU A 1 204 ? -7.157 -7.880 35.847 1.00 63.62 204 LEU A CA 1
ATOM 1639 C C . LEU A 1 204 ? -6.042 -8.633 36.582 1.00 63.62 204 LEU A C 1
ATOM 1641 O O . LEU A 1 204 ? -6.190 -8.926 37.764 1.00 63.62 204 LEU A O 1
ATOM 1645 N N . LEU A 1 205 ? -4.884 -8.838 35.951 1.00 66.00 205 LEU A N 1
ATOM 1646 C CA . LEU A 1 205 ? -3.736 -9.540 36.542 1.00 66.00 205 LEU A CA 1
ATOM 1647 C C . LEU A 1 205 ? -3.186 -8.857 37.811 1.00 66.00 205 LEU A C 1
ATOM 1649 O O . LEU A 1 205 ? -2.840 -9.530 38.781 1.00 66.00 205 LEU A O 1
ATOM 1653 N N . LEU A 1 206 ? -3.120 -7.523 37.843 1.00 63.91 206 LEU A N 1
ATOM 1654 C CA . LEU A 1 206 ? -2.718 -6.748 39.024 1.00 63.91 206 LEU A CA 1
ATOM 1655 C C . LEU A 1 206 ? -3.816 -6.717 40.100 1.00 63.91 206 LEU A C 1
ATOM 1657 O O . LEU A 1 206 ? -3.499 -6.668 41.288 1.00 63.91 206 LEU A O 1
ATOM 1661 N N . GLY A 1 207 ? -5.090 -6.769 39.703 1.00 53.41 207 GLY A N 1
ATOM 1662 C CA . GLY A 1 207 ? -6.233 -6.918 40.605 1.00 53.41 207 GLY A CA 1
ATOM 1663 C C . GLY A 1 207 ? -6.224 -8.264 41.331 1.00 53.41 207 GLY A C 1
ATOM 1664 O O . GLY A 1 207 ? -6.381 -8.292 42.550 1.00 53.41 207 GLY A O 1
ATOM 1665 N N . PHE A 1 208 ? -5.919 -9.354 40.619 1.00 48.41 208 PHE A N 1
ATOM 1666 C CA . PHE A 1 208 ? -5.742 -10.685 41.212 1.00 48.41 208 PHE A CA 1
ATOM 1667 C C . PHE A 1 208 ? -4.560 -10.736 42.193 1.00 48.41 208 PHE A C 1
ATOM 1669 O O . PHE A 1 208 ? -4.683 -11.336 43.258 1.00 48.41 208 PHE A O 1
ATOM 1676 N N . LYS A 1 209 ? -3.449 -10.031 41.922 1.00 45.16 209 LYS A N 1
ATOM 1677 C CA . LYS A 1 209 ? -2.325 -9.942 42.878 1.00 45.16 209 LYS A CA 1
ATOM 1678 C C . LYS A 1 209 ? -2.667 -9.197 44.173 1.00 45.16 209 LYS A C 1
ATOM 1680 O O . LYS A 1 209 ? -2.092 -9.516 45.208 1.00 45.16 209 LYS A O 1
ATOM 1685 N N . LYS A 1 210 ? -3.590 -8.226 44.152 1.00 40.12 210 LYS A N 1
ATOM 1686 C CA . LYS A 1 210 ? -4.013 -7.509 45.373 1.00 40.12 210 LYS A CA 1
ATOM 1687 C C . LYS A 1 210 ? -4.982 -8.304 46.251 1.00 40.12 210 LYS A C 1
ATOM 1689 O O . LYS A 1 210 ? -5.039 -8.031 47.441 1.00 40.12 210 LYS A O 1
ATOM 1694 N N . GLN A 1 211 ? -5.714 -9.272 45.699 1.00 41.09 211 GLN A N 1
ATOM 1695 C CA . GLN A 1 211 ? -6.639 -10.120 46.468 1.00 41.09 211 GLN A CA 1
ATOM 1696 C C . GLN A 1 211 ?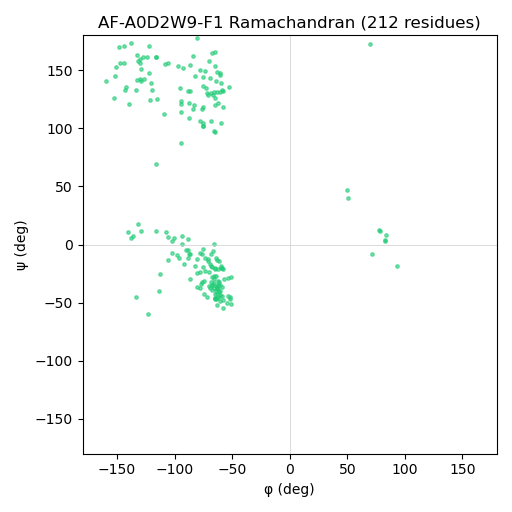 -5.981 -11.369 47.072 1.00 41.09 211 GLN A C 1
ATOM 1698 O O . GLN A 1 211 ? -6.608 -12.043 47.879 1.00 41.09 211 GLN A O 1
ATOM 1703 N N . GLN A 1 212 ? -4.722 -11.658 46.727 1.00 34.94 212 GLN A N 1
ATOM 1704 C CA . GLN A 1 212 ? -3.961 -12.795 47.263 1.00 34.94 212 GLN A CA 1
ATOM 1705 C C . GLN A 1 212 ? -2.971 -12.418 48.383 1.00 34.94 212 GLN A C 1
ATOM 1707 O O . GLN A 1 212 ? -2.210 -13.262 48.844 1.00 34.94 212 GLN A O 1
ATOM 1712 N N . MET A 1 213 ? -2.986 -11.157 48.826 1.00 36.44 213 MET A N 1
ATOM 1713 C CA . MET A 1 213 ? -2.283 -10.665 50.016 1.00 36.44 213 MET A CA 1
ATOM 1714 C C . MET A 1 213 ? -3.316 -10.185 51.047 1.00 36.44 213 MET A C 1
ATOM 1716 O O . MET A 1 213 ? -3.472 -8.986 51.276 1.00 36.44 213 MET A O 1
ATOM 1720 N N . CYS A 1 214 ? -4.055 -11.128 51.620 1.00 35.72 214 CYS A N 1
ATOM 1721 C CA . CYS A 1 214 ? -4.744 -11.021 52.907 1.00 35.72 214 CYS A CA 1
ATOM 1722 C C . CYS A 1 214 ? -4.645 -12.389 53.579 1.00 35.72 214 CYS A C 1
ATOM 1724 O O . CYS A 1 214 ? -4.868 -13.391 52.862 1.00 35.72 214 CYS A O 1
#